Protein 1PUO (pdb70)

Foldseek 3Di:
DALVLVVQCLVCLLVLPLVSNVVSLVLLPADPLLSVLSNQLSVLNVVVDDVLSVLVVVLLVQQCPDPQHLGRPLNVVLVCCLLPNDLCVNLVSSCVRPVDPVSSVSSSSSSVSSVVRDDPSSSVSPVVSVVSSSPRVSRVD/DALVLVVQCLCCLLVLPLVSNVVSLVLLVADPLLSVLSNLLSVLNVVVDDVLSVLVVVLLVQQCPDPQNCLGRVLNVVLVCCLLPNDLCVNLVSSCVRPVDPVSSVSSSSSSVSSVVRADPSSSVSPVVSVVSSSPRVSRVD

B-factor: mean 19.39, std 8.18, range [8.17, 48.35]

Nearest PDB structures (foldseek):
  1puo-assembly1_A  TM=1.007E+00  e=5.235E-20  Felis catus
  1puo-assembly2_B  TM=1.007E+00  e=1.122E-19  Felis catus
  5vyf-assembly2_C  TM=9.814E-01  e=2.535E-16  Felis catus
  7vg7-assembly1_B  TM=8.562E-01  e=5.530E-04  Homo sapiens
  1puo-assembly2_B  TM=1.007E+00  e=9.068E-20  Felis catus

Organism: Felis catus (NCBI:txid9685)

CATH classification: 1.20.920.50

Sequence (283 aa):
ETCPIFYDVFFAVANGNELLLDLSLTKVNATEPERTAMKKIQDCYVENGLISRVLDGLVMTTISSSKDCEICPAVKRDVDLFLTGTPDEYVEQVAQYKALPVVLENARILKNCVDAKMTEEDKENALSLLDKIYTSPLCLEETCPIFYD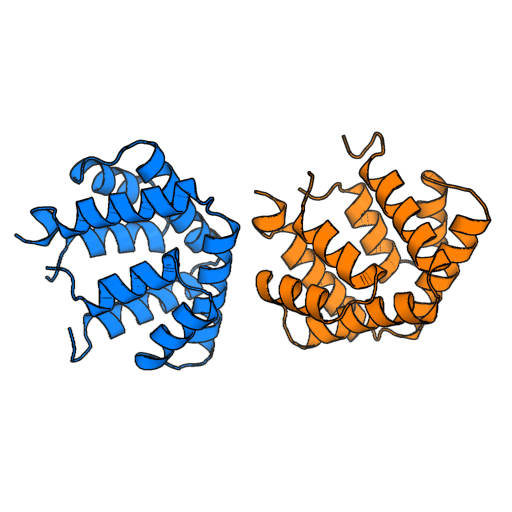VFFAVANGNELLLDLSLTKVNATEPERTAMKKIQDCYVENGLISRVLDGLVMTTISSSKDCMEICPAVKRDVDLFLTGTPDEYVEQVAQYKALPVVLENARILKNCVDAKMTEEDKENALSLLDKIYTSPLCLE

Solvent-accessible surface area: 14040 Å² total; per-residue (Å²): 198,46,1,59,2,8,52,75,5,34,114,0,7,6,71,22,63,98,120,76,0,36,90,12,0,86,132,4,117,18,61,132,53,5,42,65,0,6,60,46,10,7,62,0,8,83,102,47,31,122,129,5,48,83,31,11,20,65,5,14,88,29,0,26,90,27,216,102,62,138,15,11,92,14,0,78,111,8,17,36,33,15,2,85,11,72,25,92,92,4,12,123,3,0,34,123,55,56,60,99,94,90,3,38,111,13,3,72,56,0,0,4,10,0,43,17,12,12,73,157,102,8,35,117,25,0,53,47,0,10,80,61,0,22,96,10,94,82,5,98,183,201,42,1,62,5,8,58,76,5,34,114,0,7,6,71,22,64,98,117,74,0,36,98,16,0,47,58,3,57,17,62,122,57,5,37,65,0,7,59,54,9,7,58,0,9,84,112,45,31,121,127,4,48,84,28,11,19,68,6,13,89,34,0,34,79,18,195,99,28,198,140,9,10,97,14,0,78,109,7,16,35,36,15,2,83,10,74,40,90,89,4,15,122,3,0,35,122,43,56,62,98,93,81,2,34,114,14,3,86,92,0,0,72,22,0,47,90,64,11,72,158,105,8,39,118,26,0,52,45,0,9,78,60,0,19,90,9,15,54,5,95,130

Radius of gyration: 22.72 Å; Cα contacts (8 Å, |Δi|>4): 346; chains: 2; bounding box: 54×30×67 Å

Structure (mmCIF, N/CA/C/O backbone):
data_1PUO
#
_entry.id   1PUO
#
_cell.length_a   43.290
_cell.length_b   51.539
_cell.length_c   67.725
_cell.angle_alpha   90.00
_cell.angle_beta   95.27
_cell.angle_gamma   90.00
#
_symmetry.space_group_name_H-M   'P 1 21 1'
#
loop_
_entity.id
_entity.type
_entity.pdbx_description
1 polymer 'Major allergen I polypeptide, fused chain 2, chain 1'
2 non-polymer (4S)-2-METHYL-2,4-PENTANEDIOL
3 water water
#
loop_
_atom_site.group_PDB
_atom_site.id
_atom_site.type_symbol
_atom_site.label_atom_id
_atom_site.label_alt_id
_atom_site.label_comp_id
_atom_site.label_asym_id
_atom_site.label_entity_id
_atom_site.label_seq_id
_atom_site.pdbx_PDB_ins_code
_atom_site.Cartn_x
_atom_site.Cartn_y
_atom_site.Cartn_z
_atom_site.occupancy
_atom_site.B_iso_or_equiv
_atom_site.auth_seq_id
_atom_site.auth_comp_id
_atom_site.auth_asym_id
_atom_site.auth_atom_id
_atom_site.pdbx_PDB_model_num
ATOM 1 N N . GLU A 1 5 ? -17.546 7.036 41.005 1.00 33.89 5 GLU A N 1
ATOM 2 C CA . GLU A 1 5 ? -17.992 6.388 42.279 1.00 33.60 5 GLU A CA 1
ATOM 3 C C . GLU A 1 5 ? -17.808 4.868 42.250 1.00 32.28 5 GLU A C 1
ATOM 4 O O . GLU A 1 5 ? -17.387 4.270 43.251 1.00 32.19 5 GLU A O 1
ATOM 10 N N . THR A 1 6 ? -18.119 4.245 41.112 1.00 30.55 6 THR A N 1
ATOM 11 C CA . THR A 1 6 ? -17.808 2.839 40.908 1.00 29.26 6 THR A CA 1
ATOM 12 C C . THR A 1 6 ? -16.289 2.682 40.742 1.00 27.06 6 THR A C 1
ATOM 13 O O . THR A 1 6 ? -15.650 3.502 40.072 1.00 27.23 6 THR A O 1
ATOM 17 N N . CYS A 1 7 ? -15.719 1.666 41.396 1.00 24.12 7 CYS A N 1
ATOM 18 C CA . CYS A 1 7 ? -14.314 1.277 41.219 1.00 21.29 7 CYS A CA 1
ATOM 19 C C . CYS A 1 7 ? -13.368 2.425 40.799 1.00 19.65 7 CYS A C 1
ATOM 20 O O . CYS A 1 7 ? -12.828 2.417 39.698 1.00 18.52 7 CYS A O 1
ATOM 23 N N . PRO A 1 8 ? -13.176 3.410 41.673 1.00 18.03 8 PRO A N 1
ATOM 24 C CA . PRO A 1 8 ? -12.417 4.623 41.317 1.00 17.40 8 PRO A CA 1
ATOM 25 C C . PRO A 1 8 ? -11.021 4.371 40.732 1.00 15.91 8 PRO A C 1
ATOM 26 O O . PRO A 1 8 ? -10.627 5.039 39.770 1.00 14.90 8 PRO A O 1
ATOM 30 N N . ILE A 1 9 ? -10.300 3.405 41.283 1.00 14.95 9 ILE A N 1
ATOM 31 C CA . ILE A 1 9 ? -8.910 3.162 40.848 1.00 14.18 9 ILE A CA 1
ATOM 32 C C . ILE A 1 9 ? -8.860 2.707 39.395 1.00 13.35 9 ILE A C 1
ATOM 33 O O . ILE A 1 9 ? -7.919 3.047 38.685 1.00 13.54 9 ILE A O 1
ATOM 38 N N . PHE A 1 10 ? -9.859 1.944 38.945 1.00 12.57 10 PHE A N 1
ATOM 39 C CA . PHE A 1 10 ? -9.944 1.588 37.527 1.00 12.22 10 PHE A CA 1
ATOM 40 C C . PHE A 1 10 ? -10.021 2.830 36.641 1.00 12.13 10 PHE A C 1
ATOM 41 O O . PHE A 1 10 ? -9.300 2.920 35.651 1.00 11.21 10 PHE A O 1
ATOM 49 N N . TYR A 1 11 ? -10.876 3.781 37.013 1.00 11.84 11 TYR A N 1
ATOM 50 C CA . TYR A 1 11 ? -11.049 5.021 36.239 1.00 12.54 11 TYR A CA 1
ATOM 51 C C . TYR A 1 11 ? -9.839 5.963 36.346 1.00 12.59 11 TYR A C 1
ATOM 52 O O . TYR A 1 11 ? -9.489 6.659 35.384 1.00 12.56 11 TYR A O 1
ATOM 61 N N . ASP A 1 12 ? -9.158 5.929 37.484 1.00 12.34 12 ASP A N 1
ATOM 62 C CA . ASP A 1 12 ? -7.878 6.625 37.649 1.00 12.63 12 ASP A CA 1
ATOM 63 C C . ASP A 1 12 ? -6.845 6.073 36.657 1.00 11.69 12 ASP A C 1
ATOM 64 O O . ASP A 1 12 ? -6.146 6.818 36.000 1.00 11.24 12 ASP A O 1
ATOM 69 N N . VAL A 1 13 ? -6.767 4.755 36.529 1.00 10.92 13 VAL A N 1
ATOM 70 C CA . VAL A 1 13 ? -5.796 4.148 35.624 1.00 10.52 13 VAL A CA 1
ATOM 71 C C . VAL A 1 13 ? -6.218 4.403 34.168 1.00 10.37 13 VAL A C 1
ATOM 72 O O . VAL A 1 13 ? -5.391 4.685 33.323 1.00 9.77 13 VAL A O 1
ATOM 76 N N . PHE A 1 14 ? -7.511 4.285 33.881 1.00 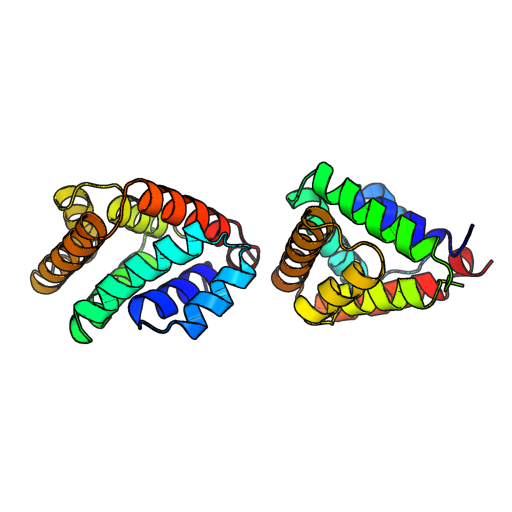9.70 14 PHE A N 1
ATOM 77 C CA . PHE A 1 14 ? -8.021 4.525 32.545 1.00 9.53 14 PHE A CA 1
ATOM 78 C C . PHE A 1 14 ? -7.673 5.958 32.142 1.00 9.25 14 PHE A C 1
ATOM 79 O O . PHE A 1 14 ? -7.221 6.212 31.027 1.00 8.44 14 PHE A O 1
ATOM 87 N N . PHE A 1 15 ? -7.847 6.883 33.077 1.00 9.50 15 PHE A N 1
ATOM 88 C CA . PHE A 1 15 ? -7.641 8.289 32.782 1.00 9.99 15 PHE A CA 1
ATOM 89 C C . PHE A 1 15 ? -6.176 8.491 32.420 1.00 9.79 15 PHE A C 1
ATOM 90 O O . PHE A 1 15 ? -5.874 9.185 31.442 1.00 10.17 15 PHE A O 1
ATOM 98 N N . ALA A 1 16 ? -5.294 7.889 33.215 1.00 9.61 16 ALA A N 1
ATOM 99 C CA . ALA A 1 16 ? -3.851 7.919 32.981 1.00 10.26 16 ALA A CA 1
ATOM 100 C C . ALA A 1 16 ? -3.434 7.314 31.635 1.00 10.72 16 ALA A C 1
ATOM 101 O O . ALA A 1 16 ? -2.653 7.903 30.877 1.00 11.09 16 ALA A O 1
ATOM 103 N N . VAL A 1 17 ? -3.934 6.116 31.356 1.00 11.15 17 VAL A N 1
ATOM 104 C CA . VAL A 1 17 ? -3.674 5.428 30.089 1.00 11.30 17 VAL A CA 1
ATOM 105 C C . VAL A 1 17 ? -4.146 6.269 28.890 1.00 11.66 17 VAL A C 1
ATOM 106 O O . VAL A 1 17 ? -3.353 6.607 28.001 1.00 11.92 17 VAL A O 1
ATOM 110 N N . ALA A 1 18 ? -5.427 6.633 28.894 1.00 11.41 18 ALA A N 1
ATOM 111 C CA . ALA A 1 18 ? -6.062 7.318 27.791 1.00 11.83 18 ALA A CA 1
ATOM 112 C C . ALA A 1 18 ? -5.559 8.735 27.557 1.00 12.62 18 ALA A C 1
ATOM 113 O O . ALA A 1 18 ? -5.631 9.217 26.427 1.00 13.13 18 ALA A O 1
ATOM 115 N N . ASN A 1 19 ? -5.042 9.400 28.593 1.00 12.67 19 ASN A N 1
ATOM 116 C CA . ASN A 1 19 ? -4.477 10.751 28.429 1.00 13.13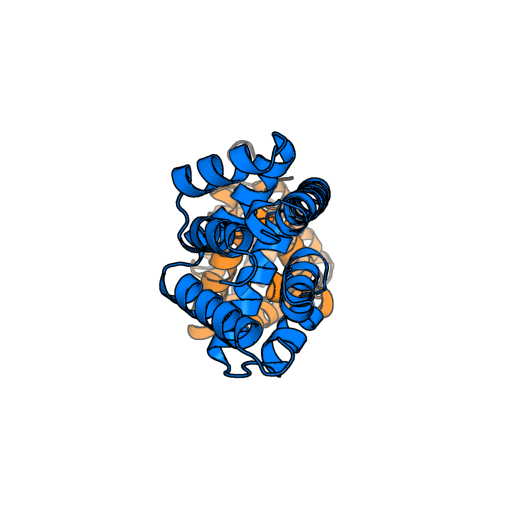 19 ASN A CA 1
ATOM 117 C C . ASN A 1 19 ? -2.979 10.757 28.220 1.00 13.06 19 ASN A C 1
ATOM 118 O O . ASN A 1 19 ? -2.394 11.804 27.956 1.00 13.05 19 ASN A O 1
ATOM 123 N N . GLY A 1 20 ? -2.369 9.592 28.363 1.00 13.14 20 GLY A N 1
ATOM 124 C CA . GLY A 1 20 ? -0.973 9.395 28.055 1.00 13.79 20 GLY A CA 1
ATOM 125 C C . GLY A 1 20 ? -0.010 9.925 29.087 1.00 14.35 20 GLY A C 1
ATOM 126 O O . GLY A 1 20 ? 1.154 10.172 28.768 1.00 15.06 20 GLY A O 1
ATOM 127 N N . ASN A 1 21 ? -0.467 10.104 30.320 1.00 15.02 21 ASN A N 1
ATOM 128 C CA . ASN A 1 21 ? 0.383 10.669 31.360 1.00 15.74 21 ASN A CA 1
ATOM 129 C C . ASN A 1 21 ? 1.113 9.574 32.109 1.00 15.83 21 ASN A C 1
ATOM 130 O O . ASN A 1 21 ? 0.489 8.745 32.775 1.00 15.03 21 ASN A O 1
ATOM 135 N N . GLU A 1 22 ? 2.437 9.576 31.980 1.00 16.10 22 GLU A N 1
ATOM 136 C CA . GLU A 1 22 ? 3.291 8.531 32.521 1.00 16.98 22 GLU A CA 1
ATOM 137 C C . GLU A 1 22 ? 3.339 8.578 34.043 1.00 15.79 22 GLU A C 1
ATOM 138 O O . GLU A 1 22 ? 3.329 7.549 34.698 1.00 14.97 22 GLU A O 1
ATOM 144 N N . LEU A 1 23 ? 3.376 9.778 34.601 1.00 15.33 23 LEU A N 1
ATOM 145 C CA . LEU A 1 23 ? 3.422 9.934 36.048 1.00 14.94 23 LEU A CA 1
ATOM 146 C C . LEU A 1 23 ? 2.183 9.383 36.726 1.00 13.71 23 LEU A C 1
ATOM 147 O O . LEU A 1 23 ? 2.296 8.578 37.641 1.00 13.54 23 LEU A O 1
ATOM 152 N N . LEU A 1 24 ? 1.010 9.802 36.266 1.00 12.73 24 LEU A N 1
ATOM 153 C CA . LEU A 1 24 ? -0.261 9.349 36.819 1.00 12.49 24 LEU A CA 1
ATOM 154 C C . LEU A 1 24 ? -0.404 7.827 36.718 1.00 12.00 24 LEU A C 1
ATOM 155 O O . LEU A 1 24 ? -0.915 7.175 37.642 1.00 11.11 24 LEU A O 1
ATOM 160 N N . LEU A 1 25 ? 0.054 7.259 35.596 1.00 11.47 25 LEU A N 1
ATOM 161 C CA . LEU A 1 25 ? 0.012 5.811 35.435 1.00 11.12 25 LEU A CA 1
ATOM 162 C C . LEU A 1 25 ? 0.892 5.142 36.466 1.00 11.99 25 LEU A C 1
ATOM 163 O O . LEU A 1 25 ? 0.477 4.183 37.106 1.00 10.70 25 LEU A O 1
ATOM 168 N N . ASP A 1 26 ? 2.114 5.650 36.632 1.00 13.00 26 ASP A N 1
ATOM 169 C CA . ASP A 1 26 ? 3.050 5.034 37.559 1.00 14.55 26 ASP A CA 1
ATOM 170 C C . ASP A 1 26 ? 2.570 5.185 39.016 1.00 14.24 26 ASP A C 1
ATOM 171 O O . ASP A 1 26 ? 2.659 4.237 39.787 1.00 14.35 26 ASP A O 1
ATOM 176 N N . LEU A 1 27 ? 2.018 6.344 39.377 1.00 14.30 27 LEU A N 1
ATOM 177 C CA . LEU A 1 27 ? 1.471 6.554 40.723 1.00 14.92 27 LEU A CA 1
ATOM 178 C C . LEU A 1 27 ? 0.333 5.592 41.088 1.00 14.63 27 LEU A C 1
ATOM 179 O O . LEU A 1 27 ? 0.264 5.106 42.216 1.00 14.68 27 LEU A O 1
ATOM 184 N N . SER A 1 28 ? -0.544 5.313 40.135 1.00 14.57 28 SER A N 1
ATOM 185 C CA . SER A 1 28 ? -1.678 4.428 40.378 1.00 14.54 28 SER A CA 1
ATOM 186 C C . SER A 1 28 ? -1.195 2.974 40.409 1.00 13.95 28 SER A C 1
ATOM 187 O O . SER A 1 28 ? -1.656 2.194 41.237 1.00 13.94 28 SER A O 1
ATOM 190 N N . LEU A 1 29 ? -0.274 2.608 39.520 1.00 13.11 29 LEU A N 1
ATOM 191 C CA . LEU A 1 29 ? 0.221 1.211 39.462 1.00 12.62 29 LEU A CA 1
ATOM 192 C C . LEU A 1 29 ? 0.960 0.798 40.737 1.00 12.26 29 LEU A C 1
ATOM 193 O O . LEU A 1 29 ? 0.859 -0.345 41.193 1.00 9.84 29 LEU A O 1
ATOM 198 N N . THR A 1 30 ? 1.673 1.754 41.319 1.00 12.25 30 THR A N 1
ATOM 199 C CA . THR A 1 30 ? 2.348 1.546 42.593 1.00 12.91 30 THR A CA 1
ATOM 200 C C . THR A 1 30 ? 1.320 1.140 43.665 1.00 13.00 30 THR A C 1
ATOM 201 O O . THR A 1 30 ? 1.556 0.207 44.425 1.00 13.90 30 THR A O 1
ATOM 205 N N . LYS A 1 31 ? 0.167 1.805 43.688 1.00 12.99 31 LYS A N 1
ATOM 206 C CA . LYS A 1 31 ? -0.864 1.544 44.687 1.00 13.14 31 LYS A CA 1
ATOM 207 C C . LYS A 1 31 ? -1.466 0.154 44.585 1.00 13.13 31 LYS A C 1
ATOM 208 O O . LYS A 1 31 ? -1.857 -0.405 45.598 1.00 14.21 31 LYS A O 1
ATOM 214 N N . VAL A 1 32 ? -1.506 -0.427 43.388 1.00 12.55 32 VAL A N 1
ATOM 215 C CA . VAL A 1 32 ? -1.980 -1.816 43.264 1.00 12.43 32 VAL A CA 1
ATOM 216 C C . VAL A 1 32 ? -0.864 -2.885 43.121 1.00 11.43 32 VAL A C 1
ATOM 217 O O . VAL A 1 32 ? -1.096 -3.956 42.583 1.00 12.01 32 VAL A O 1
ATOM 221 N N . ASN A 1 33 ? 0.335 -2.611 43.618 1.00 11.70 33 ASN A N 1
ATOM 222 C CA . ASN A 1 33 ? 1.439 -3.602 43.620 1.00 11.31 33 ASN A CA 1
ATOM 223 C C . ASN A 1 33 ? 1.865 -4.169 42.271 1.00 11.49 33 ASN A C 1
ATOM 224 O O . ASN A 1 33 ? 2.224 -5.364 42.157 1.00 10.42 33 ASN A O 1
ATOM 229 N N . ALA A 1 34 ? 1.889 -3.297 41.271 1.00 11.15 34 ALA A N 1
ATOM 230 C CA . ALA A 1 34 ? 2.267 -3.708 39.929 1.00 11.73 34 ALA A CA 1
ATOM 231 C C . ALA A 1 34 ? 3.699 -4.226 39.891 1.00 12.37 34 ALA A C 1
ATOM 232 O O . ALA A 1 34 ? 4.569 -3.687 40.562 1.00 11.81 34 ALA A O 1
ATOM 234 N N . THR A 1 35 ? 3.916 -5.262 39.097 1.00 13.30 35 THR A N 1
ATOM 235 C CA . THR A 1 35 ? 5.247 -5.780 38.809 1.00 13.99 35 THR A CA 1
ATOM 236 C C . THR A 1 35 ? 5.817 -4.970 37.652 1.00 14.71 35 THR A C 1
ATOM 237 O O . THR A 1 35 ? 5.094 -4.220 37.014 1.00 14.06 35 THR A O 1
ATOM 241 N N . GLU A 1 36 ? 7.102 -5.137 37.350 1.00 15.09 36 GLU A N 1
ATOM 242 C CA . GLU A 1 36 ? 7.705 -4.410 36.237 1.00 15.74 36 GLU A CA 1
ATOM 243 C C . GLU A 1 36 ? 7.087 -4.796 34.883 1.00 15.06 36 GLU A C 1
ATOM 244 O O . GLU A 1 36 ? 6.813 -3.918 34.062 1.00 13.80 36 GLU A O 1
ATOM 250 N N . PRO A 1 37 ? 6.863 -6.080 34.627 1.00 14.41 37 PRO A N 1
ATOM 251 C CA . PRO A 1 37 ? 6.190 -6.474 33.384 1.00 14.29 37 PRO A CA 1
ATOM 252 C C . PRO A 1 37 ? 4.738 -5.954 33.271 1.00 13.46 37 PRO A C 1
ATOM 253 O O . PRO A 1 37 ? 4.285 -5.670 32.162 1.00 12.84 37 PRO A O 1
ATOM 257 N N . GLU A 1 38 ? 4.035 -5.834 34.394 1.00 12.45 38 GLU A N 1
ATOM 258 C CA . GLU A 1 38 ? 2.722 -5.207 34.409 1.00 11.44 38 GLU A CA 1
ATOM 259 C C . GLU A 1 38 ? 2.823 -3.732 34.036 1.00 11.14 38 GLU A C 1
ATOM 260 O O . GLU A 1 38 ? 2.023 -3.245 33.257 1.00 9.71 38 GLU A O 1
ATOM 266 N N . ARG A 1 39 ? 3.840 -3.033 34.537 1.00 11.40 39 ARG A N 1
ATOM 267 C CA . ARG A 1 39 ? 4.029 -1.626 34.202 1.00 11.69 39 ARG A CA 1
ATOM 268 C C . ARG A 1 39 ? 4.319 -1.484 32.720 1.00 11.92 39 ARG A C 1
ATOM 269 O O . ARG A 1 39 ? 3.753 -0.634 32.049 1.00 11.28 39 ARG A O 1
ATOM 277 N N . THR A 1 40 ? 5.241 -2.315 32.240 1.00 12.98 40 THR A N 1
ATOM 278 C CA . THR A 1 40 ? 5.571 -2.411 30.828 1.00 13.07 40 THR A CA 1
ATOM 279 C C . THR A 1 40 ? 4.335 -2.610 29.954 1.00 12.63 40 THR A C 1
ATOM 280 O O . THR A 1 40 ? 4.156 -1.877 28.969 1.00 12.63 40 THR A O 1
ATOM 284 N N . ALA A 1 41 ? 3.472 -3.559 30.329 1.00 11.90 41 ALA A N 1
ATOM 285 C CA . ALA A 1 41 ? 2.280 -3.873 29.539 1.00 11.02 41 ALA A CA 1
ATOM 286 C C . ALA A 1 41 ? 1.368 -2.644 29.460 1.00 11.07 41 ALA A C 1
ATOM 287 O O . ALA A 1 41 ? 0.914 -2.278 28.387 1.00 10.37 41 ALA A O 1
ATOM 289 N N . MET A 1 42 ? 1.118 -2.003 30.596 1.00 11.00 42 MET A N 1
ATOM 290 C CA . MET A 1 42 ? 0.173 -0.886 30.650 1.00 10.86 42 MET A CA 1
ATOM 291 C C . MET A 1 42 ? 0.696 0.335 29.894 1.00 10.55 42 MET A C 1
ATOM 292 O O . MET A 1 42 ? -0.072 1.079 29.307 1.00 10.11 42 MET A O 1
ATOM 297 N N . LYS A 1 43 ? 2.007 0.493 29.870 1.00 10.38 43 LYS A N 1
ATOM 298 C CA . LYS A 1 43 ? 2.624 1.603 29.171 1.00 11.61 43 LYS A CA 1
ATOM 299 C C . LYS A 1 43 ? 2.493 1.391 27.671 1.00 10.81 43 LYS A C 1
ATOM 300 O O . LYS A 1 43 ? 2.391 2.348 26.951 1.00 10.49 43 LYS A O 1
ATOM 306 N N . LYS A 1 44 ? 2.475 0.142 27.209 1.00 11.06 44 LYS A N 1
ATOM 307 C CA . LYS A 1 44 ? 2.264 -0.142 25.791 1.00 11.34 44 LYS A CA 1
ATOM 308 C C . LYS A 1 44 ? 0.847 0.236 25.404 1.00 10.90 44 LYS A C 1
ATOM 309 O O . LYS A 1 44 ? 0.640 0.824 24.340 1.00 11.47 44 LYS A O 1
ATOM 315 N N . ILE A 1 45 ? -0.121 -0.059 26.271 1.00 10.58 45 ILE A N 1
ATOM 316 C CA . ILE A 1 45 ? -1.507 0.344 25.994 1.00 10.51 45 ILE A CA 1
ATOM 317 C C . ILE A 1 45 ? -1.556 1.870 25.918 1.00 11.02 45 ILE A C 1
ATOM 318 O O . ILE A 1 45 ? -2.104 2.457 24.975 1.00 11.66 45 ILE A O 1
ATOM 323 N N . GLN A 1 46 ? -0.976 2.513 26.915 1.00 11.74 46 GLN A N 1
ATOM 324 C CA . GLN A 1 46 ? -0.846 3.964 26.921 1.00 12.25 46 GLN A CA 1
ATOM 325 C C . GLN A 1 46 ? -0.214 4.533 25.645 1.00 13.01 46 GLN A C 1
ATOM 326 O O . GLN A 1 46 ? -0.688 5.546 25.107 1.00 13.00 46 GLN A O 1
ATOM 332 N N . ASP A 1 47 ? 0.855 3.907 25.167 1.00 13.73 47 ASP A N 1
ATOM 333 C CA . ASP A 1 47 ? 1.510 4.341 23.920 1.00 14.67 47 ASP A CA 1
ATOM 334 C C . ASP A 1 47 ? 0.573 4.367 22.719 1.00 15.08 47 ASP A C 1
ATOM 335 O O . ASP A 1 47 ? 0.660 5.270 21.887 1.00 15.26 47 ASP A O 1
ATOM 340 N N . CYS A 1 48 ? -0.312 3.378 22.629 1.00 15.26 48 CYS A N 1
ATOM 341 C CA . CYS A 1 48 ? -1.342 3.338 21.596 1.00 15.68 48 CYS A CA 1
ATOM 342 C C . CYS A 1 48 ? -2.291 4.549 21.621 1.00 15.70 48 CYS A C 1
ATOM 343 O O . CYS A 1 48 ? -2.620 5.108 20.571 1.00 15.55 48 CYS A O 1
ATOM 346 N N . TYR A 1 49 ? -2.723 4.952 22.811 1.00 15.08 49 TYR A N 1
ATOM 347 C CA . TYR A 1 49 ? -3.495 6.178 22.965 1.00 15.43 49 TYR A CA 1
ATOM 348 C C . TYR A 1 49 ? -2.730 7.437 22.566 1.00 15.78 49 TYR A C 1
ATOM 349 O O . TYR A 1 49 ? -3.262 8.279 21.847 1.00 16.98 49 TYR A O 1
ATOM 358 N N . VAL A 1 50 ? -1.492 7.564 23.023 1.00 15.41 50 VAL A N 1
ATOM 359 C CA . VAL A 1 50 ? -0.650 8.693 22.634 1.00 16.08 50 VAL A CA 1
ATOM 360 C C . VAL A 1 50 ? -0.509 8.772 21.095 1.00 16.71 50 VAL A C 1
ATOM 361 O O . VAL A 1 50 ? -0.709 9.825 20.497 1.00 16.49 50 VAL A O 1
ATOM 365 N N . GLU A 1 51 ? -0.208 7.645 20.463 1.00 17.58 51 GLU A N 1
ATOM 366 C CA . GLU A 1 51 ? 0.052 7.610 19.016 1.00 18.61 51 GLU A CA 1
ATOM 367 C C . GLU A 1 51 ? -1.155 7.936 18.140 1.00 18.92 51 GLU A C 1
ATOM 368 O O . GLU A 1 51 ? -0.992 8.318 16.983 1.00 20.01 51 GLU A O 1
ATOM 374 N N . ASN A 1 52 ? -2.356 7.762 18.664 1.00 18.65 52 ASN A N 1
ATOM 375 C CA . ASN A 1 52 ? -3.560 7.935 17.862 1.00 19.10 52 ASN A CA 1
ATOM 376 C C . ASN A 1 52 ? -4.275 9.267 18.060 1.00 19.18 52 ASN A C 1
ATOM 377 O O . ASN A 1 52 ? -5.301 9.517 17.432 1.00 19.70 52 ASN A O 1
ATOM 382 N N . GLY A 1 53 ? -3.731 10.118 18.921 1.00 19.17 53 GLY A N 1
ATOM 383 C CA . GLY A 1 53 ? -4.129 11.509 18.986 1.00 19.19 53 GLY A CA 1
ATOM 384 C C . GLY A 1 53 ? -5.289 11.808 19.905 1.00 18.82 53 GLY A C 1
ATOM 385 O O . GLY A 1 53 ? -5.961 10.930 20.433 1.00 18.85 53 GLY A O 1
ATOM 386 N N . LEU A 1 54 ? -5.548 13.094 20.049 1.00 18.55 54 LEU A N 1
ATOM 387 C CA . LEU A 1 54 ? -6.481 13.605 21.022 1.00 18.06 54 LEU A CA 1
ATOM 388 C C . LEU A 1 54 ? -7.946 13.229 20.776 1.00 18.21 54 LEU A C 1
ATOM 389 O O . LEU A 1 54 ? -8.687 12.911 21.707 1.00 18.04 54 LEU A O 1
ATOM 394 N N . ILE A 1 55 ? -8.394 13.290 19.530 1.00 17.68 55 ILE A N 1
ATOM 395 C CA . ILE A 1 55 ? -9.794 12.987 19.280 1.00 17.66 55 ILE A CA 1
ATOM 396 C C . ILE A 1 55 ? -10.067 11.481 19.495 1.00 17.27 55 ILE A C 1
ATOM 397 O O . ILE A 1 55 ? -11.112 11.116 19.986 1.00 16.68 55 ILE A O 1
ATOM 402 N N . SER A 1 56 ? -9.111 10.635 19.127 1.00 17.38 56 SER A N 1
ATOM 403 C CA . SER A 1 56 ? -9.197 9.194 19.344 1.00 17.35 56 SER A CA 1
ATOM 404 C C . SER A 1 56 ? -9.358 8.909 20.831 1.00 17.81 56 SER A C 1
ATOM 405 O O . SER A 1 56 ? -10.143 8.064 21.233 1.00 17.36 56 SER A O 1
ATOM 408 N N . ARG A 1 57 ? -8.620 9.635 21.652 1.00 18.51 57 ARG A N 1
ATOM 409 C CA . ARG A 1 57 ? -8.671 9.423 23.088 1.00 19.52 57 ARG A CA 1
ATOM 410 C C . ARG A 1 57 ? -10.011 9.909 23.658 1.00 19.46 57 ARG A C 1
ATOM 411 O O . ARG A 1 57 ? -10.567 9.277 24.540 1.00 19.85 57 ARG A O 1
ATOM 419 N N . VAL A 1 58 ? -10.560 10.981 23.095 1.00 19.44 58 VAL A N 1
ATOM 420 C CA . VAL A 1 58 ? -11.895 11.468 23.441 1.00 19.35 58 VAL A CA 1
ATOM 421 C C . VAL A 1 58 ? -12.987 10.440 23.119 1.00 18.72 58 VAL A C 1
ATOM 422 O O . VAL A 1 58 ? -13.889 10.208 23.934 1.00 19.54 58 VAL A O 1
ATOM 426 N N . LEU A 1 59 ? -12.909 9.839 21.934 1.00 18.16 59 LEU A N 1
ATOM 427 C CA . LEU A 1 59 ? -13.926 8.892 21.471 1.00 17.45 59 LEU A CA 1
ATOM 428 C C . LEU A 1 59 ? -13.899 7.621 22.320 1.00 17.40 59 LEU A C 1
ATOM 429 O O . LEU A 1 59 ? -14.944 7.079 22.674 1.00 16.65 59 LEU A O 1
ATOM 434 N N . ASP A 1 60 ? -12.698 7.168 22.670 1.00 16.98 60 ASP A N 1
ATOM 435 C CA . ASP A 1 60 ? -12.578 6.015 23.550 1.00 17.51 60 ASP A CA 1
ATOM 436 C C . ASP A 1 60 ? -13.096 6.330 24.943 1.00 16.93 60 ASP A C 1
ATOM 437 O O . ASP A 1 60 ? -13.637 5.463 25.599 1.00 16.90 60 ASP A O 1
ATOM 442 N N . GLY A 1 61 ? -12.961 7.580 25.381 1.00 17.17 61 GLY A N 1
ATOM 443 C CA . GLY A 1 61 ? -13.521 8.010 26.651 1.00 17.22 61 GLY A CA 1
ATOM 444 C C . GLY A 1 61 ? -15.039 7.976 26.622 1.00 17.91 61 GLY A C 1
ATOM 445 O O . GLY A 1 61 ? -15.683 7.622 27.604 1.00 17.00 61 GLY A O 1
ATOM 446 N N . LEU A 1 62 ? -15.594 8.325 25.466 1.00 18.16 62 LEU A N 1
ATOM 447 C CA . LEU A 1 62 ? -17.031 8.293 25.237 1.00 18.41 62 LEU A CA 1
ATOM 448 C C . LEU A 1 62 ? -17.547 6.877 25.386 1.00 18.19 62 LEU A C 1
ATOM 449 O O . LEU A 1 62 ? -18.546 6.653 26.050 1.00 18.18 62 LEU A O 1
ATOM 454 N N . VAL A 1 63 ? -16.845 5.914 24.797 1.00 17.46 63 VAL A N 1
ATOM 455 C CA . VAL A 1 63 ? -17.244 4.522 24.903 1.00 17.15 63 VAL A CA 1
ATOM 456 C C . VAL A 1 63 ? -17.225 4.091 26.355 1.00 17.40 63 VAL A C 1
ATOM 457 O O . VAL A 1 63 ? -18.177 3.485 26.829 1.00 16.77 63 VAL A O 1
ATOM 461 N N . MET A 1 64 ? -16.151 4.415 27.068 1.00 17.18 64 MET A N 1
ATOM 462 C CA . MET A 1 64 ? -16.041 4.014 28.475 1.00 17.96 64 MET A CA 1
ATOM 463 C C . MET A 1 64 ? -17.174 4.612 29.324 1.00 19.00 64 MET A C 1
ATOM 464 O O . MET A 1 64 ? -17.744 3.930 30.166 1.00 18.30 64 MET A O 1
ATOM 469 N N . THR A 1 65 ? -17.494 5.879 29.074 1.00 20.15 65 THR A N 1
ATOM 470 C CA . THR A 1 65 ? -18.555 6.575 29.793 1.00 21.13 65 THR A CA 1
ATOM 471 C C . THR A 1 65 ? -19.937 5.980 29.451 1.00 21.55 65 THR A C 1
ATOM 472 O O . THR A 1 65 ? -20.760 5.836 30.390 1.00 22.17 65 THR A O 1
ATOM 476 N N . THR A 1 66 ? -20.227 5.588 28.207 1.00 22.31 66 THR A N 1
ATOM 477 C CA . THR A 1 66 ? -21.594 5.050 27.916 1.00 23.00 66 THR A CA 1
ATOM 478 C C . THR A 1 66 ? -21.709 3.599 28.412 1.00 23.48 66 THR A C 1
ATOM 479 O O . THR A 1 66 ? -22.779 3.226 28.889 1.00 23.18 66 THR A O 1
ATOM 483 N N . ILE A 1 67 ? -20.661 2.770 28.337 1.00 24.09 67 ILE A N 1
ATOM 484 C CA . ILE A 1 67 ? -20.712 1.416 28.905 1.00 24.89 67 ILE A CA 1
ATOM 485 C C . ILE A 1 67 ? -20.860 1.491 30.426 1.00 25.61 67 ILE A C 1
ATOM 486 O O . ILE A 1 67 ? -21.662 0.775 31.007 1.00 25.73 67 ILE A O 1
ATOM 491 N N . SER A 1 68 ? -20.089 2.375 31.053 1.00 26.58 68 SER A N 1
ATOM 492 C CA . SER A 1 68 ? -20.076 2.540 32.508 1.00 27.40 68 SER A CA 1
ATOM 493 C C . SER A 1 68 ? -21.405 3.037 33.081 1.00 28.34 68 SER A C 1
ATOM 494 O O . SER A 1 68 ? -21.783 2.664 34.192 1.00 28.32 68 SER A O 1
ATOM 497 N N . SER A 1 69 ? -22.100 3.878 32.318 1.00 29.38 69 SER A N 1
ATOM 498 C CA . SER A 1 69 ? -23.359 4.479 32.754 1.00 30.42 69 SER A CA 1
ATOM 499 C C . SER A 1 69 ? -24.562 3.810 32.078 1.00 31.23 69 SER A C 1
ATOM 500 O O . SER A 1 69 ? -25.693 4.321 32.156 1.00 31.32 69 SER A O 1
ATOM 503 N N . SER A 1 70 ? -24.329 2.662 31.441 1.00 32.07 70 SER A N 1
ATOM 504 C CA . SER A 1 70 ? -25.394 1.919 30.773 1.00 33.08 70 SER A CA 1
ATOM 505 C C . SER A 1 70 ? -26.348 1.319 31.792 1.00 34.02 70 SER A C 1
ATOM 506 O O . SER A 1 70 ? -26.089 1.352 32.998 1.00 33.96 70 SER A O 1
ATOM 509 N N . LYS A 1 71 ? -27.455 0.771 31.289 1.00 35.38 71 LYS A N 1
ATOM 510 C CA . LYS A 1 71 ? -28.496 0.204 32.140 1.00 36.23 71 LYS A CA 1
ATOM 511 C C . LYS A 1 71 ? -27.981 -1.041 32.861 1.00 36.58 71 LYS A C 1
ATOM 512 O O . LYS A 1 71 ? -28.218 -1.202 34.055 1.00 36.90 71 LYS A O 1
ATOM 518 N N . ASP A 1 72 ? -27.247 -1.902 32.153 1.00 37.16 72 ASP A N 1
ATOM 519 C CA . ASP A 1 72 ? -26.715 -3.122 32.776 1.00 37.54 72 ASP A CA 1
ATOM 520 C C . ASP A 1 72 ? -25.476 -2.882 33.663 1.00 37.07 72 ASP A C 1
ATOM 521 O O . ASP A 1 72 ? -24.873 -3.834 34.154 1.00 37.38 72 ASP A O 1
ATOM 526 N N . CYS A 1 73 ? -25.115 -1.613 33.862 1.00 36.47 73 CYS A N 1
ATOM 527 C CA . CYS A 1 73 ? -24.159 -1.212 34.889 1.00 35.77 73 CYS A CA 1
ATOM 528 C C . CYS A 1 73 ? -24.879 -0.560 36.066 1.00 36.07 73 CYS A C 1
ATOM 529 O O . CYS A 1 73 ? -24.255 -0.181 37.053 1.00 36.34 73 CYS A O 1
ATOM 532 N N . GLU A 1 93 ? -17.645 -2.546 43.130 1.00 27.16 93 GLU A N 1
ATOM 533 C CA . GLU A 1 93 ? -17.071 -3.492 42.173 1.00 27.45 93 GLU A CA 1
ATOM 534 C C . GLU A 1 93 ? -17.222 -3.004 40.740 1.00 26.51 93 GLU A C 1
ATOM 535 O O . GLU A 1 93 ? -18.219 -2.372 40.395 1.00 26.54 93 GLU A O 1
ATOM 541 N N . ILE A 1 94 ? -16.255 -3.343 39.896 1.00 25.65 94 ILE A N 1
ATOM 542 C CA . ILE A 1 94 ? -16.307 -2.965 38.490 1.00 25.02 94 ILE A CA 1
ATOM 543 C C . ILE A 1 94 ? -17.560 -3.568 37.854 1.00 24.74 94 ILE A C 1
ATOM 544 O O . ILE A 1 94 ? -17.917 -4.709 38.103 1.00 24.15 94 ILE A O 1
ATOM 549 N N . CYS A 1 95 ? -18.245 -2.778 37.048 1.00 24.51 95 CYS A N 1
ATOM 550 C CA . CYS A 1 95 ? -19.388 -3.282 36.322 1.00 24.57 95 CYS A CA 1
ATOM 551 C C . CYS A 1 95 ? -18.914 -4.404 35.397 1.00 23.32 95 CYS A C 1
ATOM 552 O O . CYS A 1 95 ? -17.910 -4.241 34.695 1.00 22.94 95 CYS A O 1
ATOM 555 N N . PRO A 1 96 ? -19.580 -5.558 35.441 1.00 22.10 96 PRO A N 1
ATOM 556 C CA . PRO A 1 96 ? -19.198 -6.695 34.596 1.00 21.36 96 PRO A CA 1
ATOM 557 C C . PRO A 1 96 ? -19.092 -6.342 33.112 1.00 20.38 96 PRO A C 1
ATOM 558 O O . PRO A 1 96 ? -18.239 -6.894 32.437 1.00 19.94 96 PRO A O 1
ATOM 562 N N . ALA A 1 97 ? -19.946 -5.454 32.624 1.00 19.65 97 ALA A N 1
ATOM 563 C CA . ALA A 1 97 ? -19.889 -5.022 31.222 1.00 19.50 97 ALA A CA 1
ATOM 564 C C . ALA A 1 97 ? -18.611 -4.254 30.914 1.00 19.12 97 ALA A C 1
ATOM 565 O O . ALA A 1 97 ? -18.098 -4.330 29.801 1.00 19.17 97 ALA A O 1
ATOM 567 N N . VAL A 1 98 ? -18.098 -3.514 31.890 1.00 18.99 98 VAL A N 1
ATOM 568 C CA . VAL A 1 98 ? -16.825 -2.813 31.710 1.00 18.67 98 VAL A CA 1
ATOM 569 C C . VAL A 1 98 ? -15.662 -3.800 31.634 1.00 18.20 98 VAL A C 1
ATOM 570 O O . VAL A 1 98 ? -14.839 -3.710 30.721 1.00 17.57 98 VAL A O 1
ATOM 574 N N . LYS A 1 99 ? -15.614 -4.751 32.569 1.00 18.07 99 LYS A N 1
ATOM 575 C CA . LYS A 1 99 ? -14.595 -5.810 32.572 1.00 18.02 99 LYS A CA 1
ATOM 576 C C . LYS A 1 99 ? -14.597 -6.575 31.254 1.00 17.53 99 LYS A C 1
ATOM 577 O O . LYS A 1 99 ? -13.546 -6.865 30.686 1.00 15.84 99 LYS A O 1
ATOM 583 N N . ARG A 1 100 ? -15.797 -6.889 30.772 1.00 16.93 100 ARG A N 1
ATOM 584 C CA . ARG A 1 100 ? -15.944 -7.600 29.508 1.00 17.10 100 ARG A CA 1
ATOM 585 C C . ARG A 1 100 ? -15.387 -6.782 28.344 1.00 15.68 100 ARG A C 1
ATOM 586 O O . ARG A 1 100 ? -14.779 -7.336 27.453 1.00 15.27 100 ARG A O 1
ATOM 594 N N . ASP A 1 101 ? -15.601 -5.473 28.367 1.00 14.67 101 ASP A N 1
ATOM 595 C CA . ASP A 1 101 ? -15.118 -4.592 27.308 1.00 14.33 101 ASP A CA 1
ATOM 596 C C . ASP A 1 101 ? -13.595 -4.630 27.312 1.00 13.47 101 ASP A C 1
ATOM 597 O O . ASP A 1 101 ? -12.973 -4.734 26.271 1.00 12.50 101 ASP A O 1
ATOM 602 N N . VAL A 1 102 ? -13.012 -4.587 28.503 1.00 12.69 102 VAL A N 1
ATOM 603 C CA . VAL A 1 102 ? -11.548 -4.578 28.653 1.00 12.70 102 VAL A CA 1
ATOM 604 C C . VAL A 1 102 ? -10.965 -5.945 28.276 1.00 12.57 102 VAL A C 1
ATOM 605 O O . VAL A 1 102 ? -9.934 -6.016 27.629 1.00 12.10 102 VAL A O 1
ATOM 609 N N . ASP A 1 103 ? -11.631 -7.027 28.689 1.00 13.34 103 ASP A N 1
ATOM 610 C CA . ASP A 1 103 ? -11.202 -8.388 28.342 1.00 13.51 103 ASP A CA 1
ATOM 611 C C . ASP A 1 103 ? -11.166 -8.598 26.833 1.00 13.59 103 ASP A C 1
ATOM 612 O O . ASP A 1 103 ? -10.233 -9.179 26.321 1.00 13.80 103 ASP A O 1
ATOM 617 N N . LEU A 1 104 ? -12.193 -8.128 26.137 1.00 13.92 104 LEU A N 1
ATOM 618 C CA . LEU A 1 104 ? -12.255 -8.208 24.678 1.00 14.74 104 LEU A CA 1
ATOM 619 C C . LEU A 1 104 ? -11.222 -7.304 24.003 1.00 14.32 104 LEU A C 1
ATOM 620 O O . LEU A 1 104 ? -10.575 -7.695 23.038 1.00 14.32 104 LEU A O 1
ATOM 625 N N . PHE A 1 105 ? -11.053 -6.096 24.517 1.00 14.10 105 PHE A N 1
ATOM 626 C CA . PHE A 1 105 ? -10.045 -5.180 23.982 1.00 13.90 105 PHE A CA 1
ATOM 627 C C . PHE A 1 105 ? -8.664 -5.827 23.984 1.00 14.12 105 PHE A C 1
ATOM 628 O O . PHE A 1 105 ? -7.880 -5.632 23.055 1.00 13.55 105 PHE A O 1
ATOM 636 N N . LEU A 1 106 ? -8.382 -6.604 25.025 1.00 14.09 106 LEU A N 1
ATOM 637 C CA . LEU A 1 106 ? -7.063 -7.212 25.205 1.00 14.85 106 LEU A CA 1
ATOM 638 C C . LEU A 1 106 ? -6.945 -8.579 24.521 1.00 15.84 106 LEU A C 1
ATOM 639 O O . LEU A 1 106 ? -5.920 -8.864 23.923 1.00 16.45 106 LEU A O 1
ATOM 644 N N . THR A 1 107 ? -7.984 -9.413 24.605 1.00 16.43 107 THR A N 1
ATOM 645 C CA . THR A 1 107 ? -7.897 -10.826 24.183 1.00 17.25 107 THR A CA 1
ATOM 646 C C . THR A 1 107 ? -8.843 -11.259 23.064 1.00 17.67 107 THR A C 1
ATOM 647 O O . THR A 1 107 ? -8.707 -12.368 22.541 1.00 18.29 107 THR A O 1
ATOM 651 N N . GLY A 1 108 ? -9.835 -10.435 22.742 1.00 17.90 108 GLY A N 1
ATOM 652 C CA . GLY A 1 108 ? -10.761 -10.750 21.671 1.00 17.77 108 GLY A CA 1
ATOM 653 C C . GLY A 1 108 ? -10.143 -10.487 20.314 1.00 17.56 108 GLY A C 1
ATOM 654 O O . GLY A 1 108 ? -9.071 -9.886 20.196 1.00 17.24 108 GLY A O 1
ATOM 655 N N . THR A 1 109 ? -10.806 -10.975 19.273 1.00 17.70 109 THR A N 1
ATOM 656 C CA . THR A 1 109 ? -10.485 -10.547 17.919 1.00 17.50 109 THR A CA 1
ATOM 657 C C . THR A 1 109 ? -10.983 -9.104 17.757 1.00 16.90 109 THR A C 1
ATOM 658 O O . THR A 1 109 ? -11.866 -8.659 18.484 1.00 15.79 109 THR A O 1
ATOM 662 N N . PRO A 1 110 ? -10.435 -8.363 16.805 1.00 17.16 110 PRO A N 1
ATOM 663 C CA . PRO A 1 110 ? -10.935 -7.015 16.550 1.00 16.77 110 PRO A CA 1
ATOM 664 C C . PRO A 1 110 ? -12.443 -7.008 16.326 1.00 17.13 110 PRO A C 1
ATOM 665 O O . PRO A 1 110 ? -13.138 -6.170 16.907 1.00 16.78 110 PRO A O 1
ATOM 669 N N . ASP A 1 111 ? -12.948 -7.953 15.534 1.00 17.15 111 ASP A N 1
ATOM 670 C CA . ASP A 1 111 ? -14.372 -8.011 15.239 1.00 18.19 111 ASP A CA 1
ATOM 671 C C . ASP A 1 111 ? -15.176 -8.198 16.519 1.00 17.81 111 ASP A C 1
ATOM 672 O O . ASP A 1 111 ? -16.200 -7.562 16.690 1.00 18.87 111 ASP A O 1
ATOM 677 N N . GLU A 1 112 ? -14.709 -9.070 17.408 1.00 18.11 112 GLU A N 1
ATOM 678 C CA . GLU A 1 112 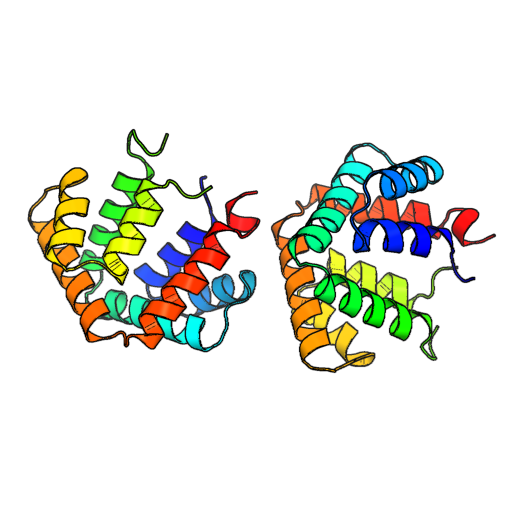? -15.385 -9.310 18.696 1.00 18.26 112 GLU A CA 1
ATOM 679 C C . GLU A 1 112 ? -15.430 -8.051 19.560 1.00 17.57 112 GLU A C 1
ATOM 680 O O . GLU A 1 112 ? -16.473 -7.689 20.074 1.00 17.40 112 GLU A O 1
ATOM 686 N N . TYR A 1 113 ? -14.290 -7.376 19.699 1.00 16.53 113 TYR A N 1
ATOM 687 C CA . TYR A 1 113 ? -14.235 -6.132 20.448 1.00 16.51 113 TYR A CA 1
ATOM 688 C C . TYR A 1 113 ? -15.139 -5.057 19.854 1.00 16.61 113 TYR A C 1
ATOM 689 O O . TYR A 1 113 ? -15.925 -4.455 20.574 1.00 16.55 113 TYR A O 1
ATOM 698 N N . VAL A 1 114 ? -15.046 -4.837 18.541 1.00 17.39 114 VAL A N 1
ATOM 699 C CA . VAL A 1 114 ? -15.804 -3.774 17.890 1.00 18.09 114 VAL A CA 1
ATOM 700 C C . VAL A 1 114 ? -17.299 -4.068 17.933 1.00 19.05 114 VAL A C 1
ATOM 701 O O . VAL A 1 114 ? -18.094 -3.177 18.162 1.00 19.00 114 VAL A O 1
ATOM 705 N N . GLU A 1 115 ? -17.671 -5.323 17.715 1.00 20.48 115 GLU A N 1
ATOM 706 C CA . GLU A 1 115 ? -19.072 -5.746 17.797 1.00 21.81 115 GLU A CA 1
ATOM 707 C C . GLU A 1 115 ? -19.672 -5.402 19.156 1.00 21.57 115 GLU A C 1
ATOM 708 O O . GLU A 1 115 ? -20.809 -4.903 19.250 1.00 22.30 115 GLU A O 1
ATOM 714 N N . GLN A 1 116 ? -18.896 -5.659 20.203 1.00 21.44 116 GLN A N 1
ATOM 715 C CA . GLN A 1 116 ? -19.301 -5.385 21.576 1.00 21.51 116 GLN A CA 1
ATOM 716 C C . GLN A 1 116 ? -19.486 -3.893 21.838 1.00 21.24 116 GLN A C 1
ATOM 717 O O . GLN A 1 116 ? -20.426 -3.493 22.530 1.00 21.36 116 GLN A O 1
ATOM 723 N N . VAL A 1 117 ? -18.597 -3.070 21.283 1.00 21.43 117 VAL A N 1
ATOM 724 C CA . VAL A 1 117 ? -18.744 -1.611 21.382 1.00 21.40 117 VAL A CA 1
ATOM 725 C C . VAL A 1 117 ? -20.036 -1.139 20.696 1.00 22.44 117 VAL A C 1
ATOM 726 O O . VAL A 1 117 ? -20.726 -0.254 21.216 1.00 22.14 117 VAL A O 1
ATOM 730 N N . ALA A 1 118 ? -20.360 -1.748 19.553 1.00 23.57 118 ALA A N 1
ATOM 731 C CA . ALA A 1 118 ? -21.542 -1.383 18.768 1.00 24.91 118 ALA A CA 1
ATOM 732 C C . ALA A 1 118 ? -22.851 -1.632 19.522 1.00 26.00 118 ALA A C 1
ATOM 733 O O . ALA A 1 118 ? -23.848 -0.977 19.250 1.00 26.58 118 ALA A O 1
ATOM 735 N N . GLN A 1 119 ? -22.844 -2.544 20.488 1.00 27.47 119 GLN A N 1
ATOM 736 C CA . GLN A 1 119 ? -24.014 -2.754 21.353 1.00 28.61 119 GLN A CA 1
ATOM 737 C C . GLN A 1 119 ? -24.339 -1.547 22.237 1.00 29.24 119 GLN A C 1
ATOM 738 O O . GLN A 1 119 ? -25.471 -1.408 22.697 1.00 29.63 119 GLN A O 1
ATOM 744 N N . TYR A 1 120 ? -23.354 -0.680 22.472 1.00 29.59 120 TYR A N 1
ATOM 745 C CA . TYR A 1 120 ? -23.517 0.486 23.341 1.00 30.08 120 TYR A CA 1
ATOM 746 C C . TYR A 1 120 ? -23.488 1.828 22.610 1.00 30.70 120 TYR A C 1
ATOM 747 O O . TYR A 1 120 ? -24.090 2.802 23.060 1.00 31.01 120 TYR A O 1
ATOM 756 N N . LYS A 1 121 ? -22.754 1.879 21.508 1.00 31.30 121 LYS A N 1
ATOM 757 C CA . LYS A 1 121 ? -22.540 3.102 20.755 1.00 31.59 121 LYS A CA 1
ATOM 758 C C . LYS A 1 121 ? -22.061 2.688 19.378 1.00 31.69 121 LYS A C 1
ATOM 759 O O . LYS A 1 121 ? -20.878 2.391 19.178 1.00 32.10 121 LYS A O 1
ATOM 765 N N . ALA A 1 122 ? -22.995 2.639 18.436 1.00 31.77 122 ALA A N 1
ATOM 766 C CA . ALA A 1 122 ? -22.710 2.160 17.085 1.00 31.55 122 ALA A CA 1
ATOM 767 C C . ALA A 1 122 ? -22.559 3.305 16.090 1.00 31.19 122 ALA A C 1
ATOM 768 O O . ALA A 1 122 ? -22.853 3.130 14.909 1.00 31.91 122 ALA A O 1
ATOM 770 N N . LEU A 1 123 ? -22.117 4.472 16.561 1.00 30.74 123 LEU A N 1
ATOM 771 C CA . LEU A 1 123 ? -21.766 5.579 15.672 1.00 30.12 123 LEU A CA 1
ATOM 772 C C . LEU A 1 123 ? -20.498 5.195 14.893 1.00 29.17 123 LEU A C 1
ATOM 773 O O . LEU A 1 123 ? -19.523 4.760 15.499 1.00 28.63 123 LEU A O 1
ATOM 778 N N . PRO A 1 124 ? -20.517 5.313 13.564 1.00 27.90 124 PRO A N 1
ATOM 779 C CA . PRO A 1 124 ? -19.440 4.771 12.726 1.00 26.79 124 PRO A CA 1
ATOM 780 C C . PRO A 1 124 ? -18.019 5.243 13.063 1.00 25.64 124 PRO A C 1
ATOM 781 O O . PRO A 1 124 ? -17.129 4.409 13.004 1.00 25.21 124 PRO A O 1
ATOM 785 N N . VAL A 1 125 ? -17.803 6.520 13.377 1.00 24.41 125 VAL A N 1
ATOM 786 C CA . VAL A 1 125 ? -16.450 6.980 13.731 1.00 23.73 125 VAL A CA 1
ATOM 787 C C . VAL A 1 125 ? -15.983 6.422 15.066 1.00 22.42 125 VAL A C 1
ATOM 788 O O . VAL A 1 125 ? -14.785 6.295 15.281 1.00 22.60 125 VAL A O 1
ATOM 792 N N . VAL A 1 126 ? -16.926 6.137 15.959 1.00 21.28 126 VAL A N 1
ATOM 793 C CA . VAL A 1 126 ? -16.623 5.500 17.237 1.00 20.29 126 VAL A CA 1
ATOM 794 C C . VAL A 1 126 ? -16.150 4.075 17.036 1.00 19.85 126 VAL A C 1
ATOM 795 O O . VAL A 1 126 ? -15.186 3.644 17.674 1.00 20.08 126 VAL A O 1
ATOM 799 N N . LEU A 1 127 ? -16.808 3.349 16.134 1.00 19.25 127 LEU A N 1
ATOM 800 C CA . LEU A 1 127 ? -16.396 1.992 15.790 1.00 18.98 127 LEU A CA 1
ATOM 801 C C . LEU A 1 127 ? -15.084 1.973 15.002 1.00 18.67 127 LEU A C 1
ATOM 802 O O . LEU A 1 127 ? -14.219 1.125 15.248 1.00 18.82 127 LEU A O 1
ATOM 807 N N . GLU A 1 128 ? -14.912 2.912 14.072 1.00 17.74 128 GLU A N 1
ATOM 808 C CA . GLU A 1 128 ? -13.647 3.013 13.332 1.00 17.35 128 GLU A CA 1
ATOM 809 C C . GLU A 1 128 ? -12.495 3.280 14.293 1.00 16.08 128 GLU A C 1
ATOM 810 O O . GLU A 1 128 ? -11.449 2.649 14.212 1.00 15.38 128 GLU A O 1
ATOM 816 N N . ASN A 1 129 ? -12.713 4.210 15.217 1.00 15.37 129 ASN A N 1
ATOM 817 C CA . ASN A 1 129 ? -11.718 4.552 16.217 1.00 14.88 129 ASN A CA 1
ATOM 818 C C . ASN A 1 129 ? -11.391 3.360 17.123 1.00 14.45 129 ASN A C 1
ATOM 819 O O . ASN A 1 129 ? -10.249 3.146 17.470 1.00 13.00 129 ASN A O 1
ATOM 824 N N . ALA A 1 130 ? -12.418 2.613 17.508 1.00 13.62 130 ALA A N 1
ATOM 825 C CA . ALA A 1 130 ? -12.265 1.456 18.382 1.00 13.74 130 ALA A CA 1
ATOM 826 C C . ALA A 1 130 ? -11.394 0.422 17.695 1.00 13.35 130 ALA A C 1
ATOM 827 O O . ALA A 1 130 ? -10.491 -0.147 18.304 1.00 13.82 130 ALA A O 1
ATOM 829 N N . ARG A 1 131 ? -11.629 0.224 16.405 1.00 13.05 131 ARG A N 1
ATOM 830 C CA . ARG A 1 131 ? -10.870 -0.748 15.641 1.00 12.28 131 ARG A CA 1
ATOM 831 C C . ARG A 1 131 ? -9.409 -0.341 15.498 1.00 11.66 131 ARG A C 1
ATOM 832 O O . ARG A 1 131 ? -8.539 -1.203 15.484 1.00 11.32 131 ARG A O 1
ATOM 840 N N . ILE A 1 132 ? -9.158 0.959 15.349 1.00 11.48 132 ILE A N 1
ATOM 841 C CA . ILE A 1 132 ? -7.781 1.479 15.243 1.00 10.79 132 ILE A CA 1
ATOM 842 C C . ILE A 1 132 ? -6.995 1.201 16.535 1.00 10.71 132 ILE A C 1
ATOM 843 O O . ILE A 1 132 ? -5.857 0.709 16.493 1.00 10.60 132 ILE A O 1
ATOM 848 N N . LEU A 1 133 ? -7.582 1.533 17.676 1.00 10.86 133 LEU A N 1
ATOM 849 C CA . LEU A 1 133 ? -6.932 1.310 18.973 1.00 11.14 133 LEU A CA 1
ATOM 850 C C . LEU A 1 133 ? -6.728 -0.167 19.225 1.00 10.83 133 LEU A C 1
ATOM 851 O O . LEU A 1 133 ? -5.656 -0.596 19.644 1.00 11.02 133 LEU A O 1
ATOM 856 N N . LYS A 1 134 ? -7.740 -0.961 18.906 1.00 11.66 134 LYS A N 1
ATOM 857 C CA . LYS A 1 134 ? -7.641 -2.416 19.030 1.00 11.65 134 LYS A CA 1
ATOM 858 C C . LYS A 1 134 ? -6.518 -2.992 18.177 1.00 11.11 134 LYS A C 1
ATOM 859 O O . LYS A 1 134 ? -5.716 -3.773 18.643 1.00 12.00 134 LYS A O 1
ATOM 865 N N . ASN A 1 135 ? -6.456 -2.588 16.918 1.00 11.96 135 ASN A N 1
ATOM 866 C CA . ASN A 1 135 ? -5.367 -3.002 16.052 1.00 11.71 135 ASN A CA 1
ATOM 867 C C . ASN A 1 135 ? -4.030 -2.561 16.607 1.00 11.81 135 ASN A C 1
ATOM 868 O O . ASN A 1 135 ? -3.060 -3.279 16.495 1.00 11.97 135 ASN A O 1
ATOM 873 N N . CYS A 1 136 ? -3.968 -1.368 17.201 1.00 12.68 136 CYS A N 1
ATOM 874 C CA . CYS A 1 136 ? -2.721 -0.897 17.788 1.00 13.18 136 CYS A CA 1
ATOM 875 C C . CYS A 1 136 ? -2.262 -1.773 18.955 1.00 13.09 136 CYS A C 1
ATOM 876 O O . CYS A 1 136 ? -1.109 -2.151 19.005 1.00 13.47 136 CYS A O 1
ATOM 879 N N . VAL A 1 137 ? -3.133 -2.079 19.906 1.00 13.60 137 VAL A N 1
ATOM 880 C CA . VAL A 1 137 ? -2.698 -2.860 21.067 1.00 14.16 137 VAL A CA 1
ATOM 881 C C . VAL A 1 137 ? -2.367 -4.302 20.677 1.00 14.24 137 VAL A C 1
ATOM 882 O O . VAL A 1 137 ? -1.436 -4.898 21.232 1.00 15.32 137 VAL A O 1
ATOM 886 N N . ASP A 1 138 ? -3.096 -4.858 19.710 1.00 14.57 138 ASP A N 1
ATOM 887 C CA . ASP A 1 138 ? -2.797 -6.201 19.205 1.00 14.98 138 ASP A CA 1
ATOM 888 C C . ASP A 1 138 ? -1.422 -6.252 18.533 1.00 15.54 138 ASP A C 1
ATOM 889 O O . ASP A 1 138 ? -0.719 -7.247 18.629 1.00 16.39 138 ASP A O 1
ATOM 894 N N . ALA A 1 139 ? -1.087 -5.187 17.813 1.00 16.04 139 ALA A N 1
ATOM 895 C CA . ALA A 1 139 ? 0.199 -5.076 17.122 1.00 16.34 139 ALA A CA 1
ATOM 896 C C . ALA A 1 139 ? 1.357 -4.804 18.074 1.00 16.40 139 ALA A C 1
ATOM 897 O O . ALA A 1 139 ? 2.443 -5.345 17.907 1.00 17.49 139 ALA A O 1
ATOM 899 N N . LYS A 1 140 ? 1.123 -3.980 19.092 1.00 16.32 140 LYS A N 1
ATOM 900 C CA . LYS A 1 140 ? 2.196 -3.515 19.958 1.00 16.39 140 LYS A CA 1
ATOM 901 C C . LYS A 1 140 ? 2.509 -4.506 21.084 1.00 15.82 140 LYS A C 1
ATOM 902 O O . LYS A 1 140 ? 3.651 -4.680 21.458 1.00 14.50 140 LYS A O 1
ATOM 908 N N . MET A 1 141 ? 1.482 -5.166 21.605 1.00 15.65 141 MET A N 1
ATOM 909 C CA . MET A 1 141 ? 1.643 -5.986 22.799 1.00 16.18 141 MET A CA 1
ATOM 910 C C . MET A 1 141 ? 1.956 -7.415 22.409 1.00 16.60 141 MET A C 1
ATOM 911 O O . MET A 1 141 ? 1.270 -8.007 21.562 1.00 16.58 141 MET A O 1
ATOM 916 N N . THR A 1 142 ? 2.990 -7.958 23.046 1.00 16.66 142 THR A N 1
ATOM 917 C CA . THR A 1 142 ? 3.301 -9.374 22.970 1.00 17.45 142 THR A CA 1
ATOM 918 C C . THR A 1 142 ? 2.285 -10.162 23.771 1.00 17.34 142 THR A C 1
ATOM 919 O O . THR A 1 142 ? 1.508 -9.601 24.540 1.00 16.94 142 THR A O 1
ATOM 923 N N . GLU A 1 143 ? 2.324 -11.478 23.605 1.00 17.42 143 GLU A N 1
ATOM 924 C CA . GLU A 1 143 ? 1.556 -12.373 24.451 1.00 17.78 143 GLU A CA 1
ATOM 925 C C . GLU A 1 143 ? 1.854 -12.115 25.925 1.00 16.59 143 GLU A C 1
ATOM 926 O O . GLU A 1 143 ? 0.950 -12.082 26.737 1.00 15.88 143 GLU A O 1
ATOM 932 N N . GLU A 1 144 ? 3.124 -11.936 26.266 1.00 15.73 144 GLU A N 1
ATOM 933 C CA . GLU A 1 144 ? 3.517 -11.655 27.649 1.00 16.17 144 GLU A CA 1
ATOM 934 C C . GLU A 1 144 ? 2.950 -10.306 28.146 1.00 14.91 144 GLU A C 1
ATOM 935 O O . GLU A 1 144 ? 2.571 -10.182 29.297 1.00 13.54 144 GLU A O 1
ATOM 941 N N . ASP A 1 145 ? 2.903 -9.304 27.277 1.00 14.47 145 ASP A N 1
ATOM 942 C CA . ASP A 1 145 ? 2.331 -8.004 27.630 1.00 13.75 145 ASP A CA 1
ATOM 943 C C . ASP A 1 145 ? 0.855 -8.184 27.945 1.00 13.00 145 ASP A C 1
ATOM 944 O O . ASP A 1 145 ? 0.366 -7.642 28.937 1.00 11.61 145 ASP A O 1
ATOM 949 N N . LYS A 1 146 ? 0.157 -8.976 27.126 1.00 12.08 146 LYS A N 1
ATOM 950 C CA . LYS A 1 146 ? -1.288 -9.100 27.238 1.00 12.68 146 LYS A CA 1
ATOM 951 C C . LYS A 1 146 ? -1.637 -9.805 28.523 1.00 12.43 146 LYS A C 1
ATOM 952 O O . LYS A 1 146 ? -2.584 -9.401 29.198 1.00 12.59 146 LYS A O 1
ATOM 958 N N . GLU A 1 147 ? -0.864 -10.844 28.855 1.00 12.58 147 GLU A N 1
ATOM 959 C CA . GLU A 1 147 ? -1.021 -11.594 30.122 1.00 13.35 147 GLU A CA 1
ATOM 960 C C . GLU A 1 147 ? -0.886 -10.684 31.329 1.00 12.69 147 GLU A C 1
ATOM 961 O O . GLU A 1 147 ? -1.660 -10.763 32.286 1.00 12.35 147 GLU A O 1
ATOM 967 N N . ASN A 1 148 ? 0.167 -9.876 31.291 1.00 12.66 148 ASN A N 1
ATOM 968 C CA . ASN A 1 148 ? 0.512 -8.978 32.377 1.00 12.43 148 ASN A CA 1
ATOM 969 C C . ASN A 1 148 ? -0.471 -7.807 32.504 1.00 12.35 148 ASN A C 1
ATOM 970 O O . ASN A 1 148 ? -0.718 -7.346 33.613 1.00 11.74 148 ASN A O 1
ATOM 975 N N . ALA A 1 149 ? -1.041 -7.339 31.395 1.00 12.37 149 ALA A N 1
ATOM 976 C CA . ALA A 1 149 ? -2.120 -6.349 31.464 1.00 12.66 149 ALA A CA 1
ATOM 977 C C . ALA A 1 149 ? -3.343 -6.941 32.204 1.00 12.73 149 ALA A C 1
ATOM 978 O O . ALA A 1 149 ? -3.977 -6.282 33.028 1.00 11.36 149 ALA A O 1
ATOM 980 N N . LEU A 1 150 ? -3.646 -8.205 31.928 1.00 12.34 150 LEU A N 1
ATOM 981 C CA . LEU A 1 150 ? -4.760 -8.865 32.562 1.00 12.19 150 LEU A CA 1
ATOM 982 C C . LEU A 1 150 ? -4.536 -9.127 34.051 1.00 11.46 150 LEU A C 1
ATOM 983 O O . LEU A 1 150 ? -5.479 -8.964 34.829 1.00 11.34 150 LEU A O 1
ATOM 988 N N . SER A 1 151 ? -3.321 -9.527 34.450 1.00 10.01 151 SER A N 1
ATOM 989 C CA . SER A 1 151 ? -3.029 -9.716 35.883 1.00 9.84 151 SER A CA 1
ATOM 990 C C . SER A 1 151 ? -3.055 -8.385 36.615 1.00 9.58 151 SER A C 1
ATOM 991 O O . SER A 1 151 ? -3.462 -8.323 37.772 1.00 9.64 151 SER A O 1
ATOM 994 N N . LEU A 1 152 ? -2.672 -7.315 35.927 1.00 9.49 152 LEU A N 1
ATOM 995 C CA . LEU A 1 152 ? -2.680 -5.980 36.521 1.00 9.99 152 LEU A CA 1
ATOM 996 C C . LEU A 1 152 ? -4.097 -5.497 36.734 1.00 10.71 152 LEU A C 1
ATOM 997 O O . LEU A 1 152 ? -4.413 -4.926 37.765 1.00 11.55 152 LEU A O 1
ATOM 1002 N N . LEU A 1 153 ? -4.945 -5.734 35.746 1.00 10.95 153 LEU A N 1
ATOM 1003 C CA . LEU A 1 153 ? -6.347 -5.355 35.857 1.00 11.25 153 LEU A CA 1
ATOM 1004 C C . LEU A 1 153 ? -7.041 -6.109 36.997 1.00 11.03 153 LEU A C 1
ATOM 1005 O O . LEU A 1 153 ? -7.873 -5.545 37.686 1.00 10.06 153 LEU A O 1
ATOM 1010 N N . ASP A 1 154 ? -6.686 -7.379 37.214 1.00 11.27 154 ASP A N 1
ATOM 1011 C CA . ASP A 1 154 ? -7.190 -8.108 38.394 1.00 11.16 154 ASP A CA 1
ATOM 1012 C C . ASP A 1 154 ? -6.755 -7.441 39.714 1.00 10.80 154 ASP A C 1
ATOM 1013 O O . ASP A 1 154 ? -7.531 -7.405 40.656 1.00 11.25 154 ASP A O 1
ATOM 1018 N N . LYS A 1 155 ? -5.528 -6.920 39.789 1.00 10.53 155 LYS A N 1
ATOM 1019 C CA . LYS A 1 155 ? -5.096 -6.177 40.982 1.00 10.67 155 LYS A CA 1
ATOM 1020 C C . LYS A 1 155 ? -5.903 -4.886 41.179 1.00 11.33 155 LYS A C 1
ATOM 1021 O O . LYS A 1 155 ? -6.161 -4.463 42.311 1.00 11.32 155 LYS A O 1
ATOM 1027 N N . ILE A 1 156 ? -6.316 -4.273 40.069 1.00 11.31 156 ILE A N 1
ATOM 1028 C CA . ILE A 1 156 ? -7.217 -3.124 40.104 1.00 11.24 156 ILE A CA 1
ATOM 1029 C C . ILE A 1 156 ? -8.591 -3.524 40.647 1.00 11.40 156 ILE A C 1
ATOM 1030 O O . ILE A 1 156 ? -9.064 -2.892 41.587 1.00 11.24 156 ILE A O 1
ATOM 1035 N N . TYR A 1 157 ? -9.197 -4.589 40.101 1.00 11.20 157 TYR A N 1
ATOM 1036 C CA . TYR A 1 157 ? -10.603 -4.915 40.394 1.00 11.81 157 TYR A CA 1
ATOM 1037 C C . TYR A 1 157 ? -10.787 -5.408 41.819 1.00 12.15 157 TYR A C 1
ATOM 1038 O O . TYR A 1 157 ? -11.882 -5.344 42.359 1.00 11.98 157 TYR A O 1
ATOM 1047 N N . THR A 1 158 ? -9.721 -5.959 42.391 1.00 12.84 158 THR A N 1
ATOM 1048 C CA . THR A 1 158 ? -9.749 -6.481 43.754 1.00 13.12 158 THR A CA 1
ATOM 1049 C C . THR A 1 158 ? -9.119 -5.509 44.759 1.00 12.93 158 THR A C 1
ATOM 1050 O O . THR A 1 158 ? -9.025 -5.832 45.929 1.00 12.86 158 THR A O 1
ATOM 1054 N N . SER A 1 159 ? -8.720 -4.319 44.328 1.00 13.20 159 SER A N 1
ATOM 1055 C CA . SER A 1 159 ? -8.102 -3.348 45.240 1.00 13.96 159 SER A CA 1
ATOM 1056 C C . SER A 1 159 ? -9.182 -2.782 46.150 1.00 13.88 159 SER A C 1
ATOM 1057 O O . SER A 1 159 ? -10.313 -2.594 45.702 1.00 13.65 159 SER A O 1
ATOM 1060 N N . PRO A 1 160 ? -8.877 -2.486 47.411 1.00 14.75 160 PRO A N 1
ATOM 1061 C CA . PRO A 1 160 ? -9.826 -1.722 48.231 1.00 15.45 160 PRO A CA 1
ATOM 1062 C C . PRO A 1 160 ? -10.112 -0.338 47.631 1.00 16.21 160 PRO A C 1
ATOM 1063 O O . PRO A 1 160 ? -11.153 0.222 47.882 1.00 15.86 160 PRO A O 1
ATOM 1067 N N . LEU A 1 161 ? -9.206 0.192 46.825 1.00 16.97 161 LEU A N 1
ATOM 1068 C CA . LEU A 1 161 ? -9.465 1.432 46.092 1.00 17.58 161 LEU A CA 1
ATOM 1069 C C . LEU A 1 161 ? -10.510 1.281 44.995 1.00 18.43 161 LEU A C 1
ATOM 1070 O O . LEU A 1 161 ? -10.947 2.273 44.394 1.00 18.99 161 LEU A O 1
ATOM 1075 N N . CYS A 1 162 ? -10.860 0.040 44.690 1.00 19.06 162 CYS A N 1
ATOM 1076 C CA . CYS A 1 162 ? -11.926 -0.273 43.755 1.00 19.74 162 CYS A CA 1
ATOM 1077 C C . CYS A 1 162 ? -13.196 -0.593 44.523 1.00 21.55 162 CYS A C 1
ATOM 1078 O O . CYS A 1 162 ? -14.241 -0.031 44.245 1.00 21.53 162 CYS A O 1
ATOM 1081 N N . LEU A 1 163 ? -13.103 -1.500 45.489 1.00 23.46 163 LEU A N 1
ATOM 1082 C CA . LEU A 1 163 ? -14.288 -2.030 46.177 1.00 25.33 163 LEU A CA 1
ATOM 1083 C C . LEU A 1 163 ? -14.769 -1.168 47.352 1.00 26.74 163 LEU A C 1
ATOM 1084 O O . LEU A 1 163 ? -15.957 -1.164 47.662 1.00 26.96 163 LEU A O 1
ATOM 1089 N N . GLU A 1 164 ? -13.841 -0.472 48.009 1.00 28.33 164 GLU A N 1
ATOM 1090 C CA . GLU A 1 164 ? -14.156 0.399 49.144 1.00 30.04 164 GLU A CA 1
ATOM 1091 C C . GLU A 1 164 ? -13.870 1.852 48.774 1.00 30.60 164 GLU A C 1
ATOM 1092 O O . GLU A 1 164 ? -14.153 2.767 49.553 1.00 31.87 164 GLU A O 1
ATOM 1098 N N . GLU B 1 5 ? 13.273 -10.082 9.484 1.00 34.57 5 GLU B N 1
ATOM 1099 C CA . GLU B 1 5 ? 13.459 -9.546 10.868 1.00 34.24 5 GLU B CA 1
ATOM 1100 C C . GLU B 1 5 ? 13.076 -8.062 10.928 1.00 33.00 5 GLU B C 1
ATOM 1101 O O . GLU B 1 5 ? 12.381 -7.620 11.854 1.00 33.62 5 GLU B O 1
ATOM 1107 N N . THR B 1 6 ? 13.515 -7.308 9.925 1.00 30.67 6 THR B N 1
ATOM 1108 C CA . THR B 1 6 ? 13.154 -5.904 9.786 1.00 29.31 6 THR B CA 1
ATOM 1109 C C . THR B 1 6 ? 11.696 -5.806 9.328 1.00 27.04 6 THR B C 1
ATOM 1110 O O . THR B 1 6 ? 11.236 -6.641 8.546 1.00 27.29 6 THR B O 1
ATOM 1114 N N . CYS B 1 7 ? 10.978 -4.812 9.859 1.00 24.00 7 CYS B N 1
ATOM 1115 C CA . CYS B 1 7 ? 9.629 -4.449 9.414 1.00 21.26 7 CYS B CA 1
ATOM 1116 C C . CYS B 1 7 ? 8.796 -5.611 8.848 1.00 19.66 7 CYS B C 1
ATOM 1117 O O . CYS B 1 7 ? 8.426 -5.593 7.674 1.00 18.45 7 CYS B O 1
ATOM 1120 N N . PRO B 1 8 ? 8.488 -6.612 9.666 1.00 18.11 8 PRO B N 1
ATOM 1121 C CA . PRO B 1 8 ? 7.806 -7.817 9.165 1.00 17.43 8 PRO B CA 1
ATOM 1122 C C . PRO B 1 8 ? 6.548 -7.552 8.344 1.00 15.77 8 PRO B C 1
ATOM 1123 O O . PRO B 1 8 ? 6.350 -8.215 7.330 1.00 14.77 8 PRO B O 1
ATOM 1127 N N . ILE B 1 9 ? 5.731 -6.587 8.755 1.00 14.97 9 ILE B N 1
ATOM 1128 C CA . ILE B 1 9 ? 4.448 -6.365 8.076 1.00 14.12 9 ILE B CA 1
ATOM 1129 C C . ILE B 1 9 ? 4.656 -5.929 6.633 1.00 13.60 9 ILE B C 1
ATOM 1130 O O . ILE B 1 9 ? 3.875 -6.311 5.766 1.00 13.76 9 ILE B O 1
ATOM 1135 N N . PHE B 1 10 ? 5.702 -5.138 6.374 1.00 12.51 10 PHE B N 1
ATOM 1136 C CA . PHE B 1 10 ? 6.032 -4.763 4.985 1.00 12.47 10 PHE B CA 1
ATOM 1137 C C . PHE B 1 10 ? 6.270 -6.009 4.130 1.00 12.14 10 PHE B C 1
ATOM 1138 O O . PHE B 1 10 ? 5.721 -6.116 3.044 1.00 11.13 10 PHE B O 1
ATOM 1146 N N . TYR B 1 11 ? 7.073 -6.945 4.644 1.00 11.90 11 TYR B N 1
ATOM 1147 C CA . TYR B 1 11 ? 7.389 -8.180 3.931 1.00 12.28 11 TYR B CA 1
ATOM 1148 C C . TYR B 1 11 ? 6.209 -9.148 3.828 1.00 12.43 11 TYR B C 1
ATOM 1149 O O . TYR B 1 11 ? 6.108 -9.889 2.843 1.00 12.53 11 TYR B O 1
ATOM 1158 N N . ASP B 1 12 ? 5.293 -9.095 4.800 1.00 12.34 12 ASP B N 1
ATOM 1159 C CA . ASP B 1 12 ? 4.028 -9.834 4.724 1.00 12.65 12 ASP B CA 1
ATOM 1160 C C . ASP B 1 12 ? 3.179 -9.299 3.561 1.00 11.84 12 ASP B C 1
ATOM 1161 O O . ASP B 1 12 ? 2.626 -10.066 2.791 1.00 10.78 12 ASP B O 1
ATOM 1166 N N . VAL B 1 13 ? 3.128 -7.978 3.410 1.00 10.77 13 VAL B N 1
ATOM 1167 C CA . VAL B 1 13 ? 2.343 -7.365 2.351 1.00 10.82 13 VAL B CA 1
ATOM 1168 C C . VAL B 1 13 ? 3.014 -7.617 0.997 1.00 10.21 13 VAL B C 1
ATOM 1169 O O . VAL B 1 13 ? 2.340 -7.885 0.015 1.00 10.17 13 VAL B O 1
ATOM 1173 N N . PHE B 1 14 ? 4.337 -7.514 0.944 1.00 10.03 14 PHE B N 1
ATOM 1174 C CA . PHE B 1 14 ? 5.073 -7.751 -0.275 1.00 9.44 14 PHE B CA 1
ATOM 1175 C C . PHE B 1 14 ? 4.795 -9.174 -0.712 1.00 9.10 14 PHE B C 1
ATOM 1176 O O . PHE B 1 14 ? 4.535 -9.436 -1.879 1.00 8.17 14 PHE B O 1
ATOM 1184 N N . PHE B 1 15 ? 4.822 -10.089 0.247 1.00 9.33 15 PHE B N 1
ATOM 1185 C CA . PHE B 1 15 ? 4.658 -11.500 -0.066 1.00 10.12 15 PHE B CA 1
ATOM 1186 C C . PHE B 1 15 ? 3.281 -11.712 -0.676 1.00 10.05 15 PHE B C 1
ATOM 1187 O O . PHE B 1 15 ? 3.149 -12.418 -1.694 1.00 10.65 15 PHE B O 1
ATOM 1195 N N . ALA B 1 16 ? 2.266 -11.100 -0.064 1.00 9.87 16 ALA B N 1
ATOM 1196 C CA . ALA B 1 16 ? 0.892 -11.160 -0.577 1.00 10.43 16 ALA B CA 1
ATOM 1197 C C . ALA B 1 16 ? 0.720 -10.548 -1.977 1.00 10.75 16 ALA B C 1
ATOM 1198 O O . ALA B 1 16 ? 0.087 -11.135 -2.845 1.00 10.74 16 ALA B O 1
ATOM 1200 N N . VAL B 1 17 ? 1.279 -9.360 -2.173 1.00 10.97 17 VAL B N 1
ATOM 1201 C CA . VAL B 1 17 ? 1.241 -8.677 -3.469 1.00 11.13 17 VAL B CA 1
ATOM 1202 C C . VAL B 1 17 ? 1.939 -9.503 -4.568 1.00 11.44 17 VAL B C 1
ATOM 1203 O O . VAL B 1 17 ? 1.338 -9.824 -5.598 1.00 11.82 17 VAL B O 1
ATOM 1207 N N . ALA B 1 18 ? 3.207 -9.812 -4.334 1.00 11.59 18 ALA B N 1
ATOM 1208 C CA . ALA B 1 18 ? 4.041 -10.535 -5.290 1.00 11.95 18 ALA B CA 1
ATOM 1209 C C . ALA B 1 18 ? 3.553 -11.956 -5.604 1.00 12.61 18 ALA B C 1
ATOM 1210 O O . ALA B 1 18 ? 3.789 -12.455 -6.710 1.00 13.29 18 ALA B O 1
ATOM 1212 N N . ASN B 1 19 ? 2.902 -12.629 -4.673 1.00 12.72 19 ASN B N 1
ATOM 1213 C CA . ASN B 1 19 ? 2.383 -13.981 -4.920 1.00 13.13 19 ASN B CA 1
ATOM 1214 C C . ASN B 1 19 ? 0.943 -14.003 -5.403 1.00 13.20 19 ASN B C 1
ATOM 1215 O O . ASN B 1 19 ? 0.411 -15.060 -5.786 1.00 13.34 19 ASN B O 1
ATOM 1220 N N . GLY B 1 20 ? 0.323 -12.833 -5.388 1.00 13.57 20 GLY B N 1
ATOM 1221 C CA . GLY B 1 20 ? -0.984 -12.633 -5.955 1.00 14.02 20 GLY B CA 1
ATOM 1222 C C . GLY B 1 20 ? -2.109 -13.177 -5.117 1.00 14.62 20 GLY B C 1
ATOM 1223 O O . GLY B 1 20 ? -3.173 -13.410 -5.650 1.00 14.99 20 GLY B O 1
ATOM 1224 N N . ASN B 1 21 ? -1.897 -13.368 -3.816 1.00 15.15 21 ASN B N 1
ATOM 1225 C CA . ASN B 1 21 ? -2.951 -13.932 -2.981 1.00 15.67 21 ASN B CA 1
ATOM 1226 C C . ASN B 1 21 ? -3.800 -12.851 -2.345 1.00 15.92 21 ASN B C 1
ATOM 1227 O O . ASN B 1 21 ? -3.298 -12.041 -1.557 1.00 14.85 21 ASN B O 1
ATOM 1232 N N . GLU B 1 22 ? -5.087 -12.859 -2.688 1.00 16.10 22 GLU B N 1
ATOM 1233 C CA . GLU B 1 22 ? -6.000 -11.796 -2.293 1.00 17.03 22 GLU B CA 1
ATOM 1234 C C . GLU B 1 22 ? -6.314 -11.849 -0.803 1.00 15.82 22 GLU B C 1
ATOM 1235 O O . GLU B 1 22 ? -6.431 -10.817 -0.157 1.00 15.10 22 GLU B O 1
ATOM 1241 N N . LEU B 1 23 ? -6.460 -13.051 -0.264 1.00 15.33 23 LEU B N 1
ATOM 1242 C CA . LEU B 1 23 ? -6.774 -13.204 1.145 1.00 14.76 23 LEU B CA 1
ATOM 1243 C C . LEU B 1 23 ? -5.683 -12.629 2.019 1.00 13.55 23 LEU B C 1
ATOM 1244 O O . LEU B 1 23 ? -5.956 -11.839 2.903 1.00 13.36 23 LEU B O 1
ATOM 1249 N N . LEU B 1 24 ? -4.446 -13.031 1.766 1.00 12.62 24 LEU B N 1
ATOM 1250 C CA . LEU B 1 24 ? -3.308 -12.582 2.547 1.00 12.42 24 LEU B CA 1
ATOM 1251 C C . LEU B 1 24 ? -3.188 -11.067 2.498 1.00 11.76 24 LEU B C 1
ATOM 1252 O O . LEU B 1 24 ? -2.939 -10.427 3.521 1.00 11.17 24 LEU B O 1
ATOM 1257 N N . LEU B 1 25 ? -3.377 -10.496 1.309 1.00 11.30 25 LEU B N 1
ATOM 1258 C CA . LEU B 1 25 ? -3.339 -9.046 1.166 1.00 11.18 25 LEU B CA 1
ATOM 1259 C C . LEU B 1 25 ? -4.426 -8.410 2.018 1.00 12.00 25 LEU B C 1
ATOM 1260 O O . LEU B 1 25 ? -4.172 -7.465 2.760 1.00 10.85 25 LEU B O 1
ATOM 1265 N N . ASP B 1 26 ? -5.644 -8.928 1.925 1.00 13.10 26 ASP B N 1
ATOM 1266 C CA . ASP B 1 26 ? -6.743 -8.320 2.674 1.00 14.50 26 ASP B CA 1
ATOM 1267 C C . ASP B 1 26 ? -6.521 -8.432 4.182 1.00 14.33 26 ASP B C 1
ATOM 1268 O O . ASP B 1 26 ? -6.749 -7.472 4.909 1.00 14.36 26 ASP B O 1
ATOM 1273 N N . LEU B 1 27 ? -6.029 -9.578 4.646 1.00 14.47 27 LEU B N 1
ATOM 1274 C CA . LEU B 1 27 ? -5.753 -9.785 6.068 1.00 14.88 27 LEU B CA 1
ATOM 1275 C C . LEU B 1 27 ? -4.713 -8.811 6.627 1.00 14.69 27 LEU B C 1
ATOM 1276 O O . LEU B 1 27 ? -4.849 -8.317 7.740 1.00 14.48 27 LEU B O 1
ATOM 1281 N N . SER B 1 28 ? -3.671 -8.543 5.850 1.00 14.53 28 SER B N 1
ATOM 1282 C CA . SER B 1 28 ? -2.604 -7.649 6.296 1.00 14.57 28 SER B CA 1
ATOM 1283 C C . SER B 1 28 ? -3.090 -6.198 6.221 1.00 13.84 28 SER B C 1
ATOM 1284 O O . SER B 1 28 ? -2.779 -5.404 7.108 1.00 14.16 28 SER B O 1
ATOM 1287 N N . LEU B 1 29 ? -3.852 -5.850 5.181 1.00 13.00 29 LEU B N 1
ATOM 1288 C CA . LEU B 1 29 ? -4.343 -4.463 5.024 1.00 12.54 29 LEU B CA 1
ATOM 1289 C C . LEU B 1 29 ? -5.285 -4.043 6.157 1.00 12.11 29 LEU B C 1
ATOM 1290 O O . LEU B 1 29 ? -5.288 -2.887 6.606 1.00 9.81 29 LEU B O 1
ATOM 1295 N N . THR B 1 30 ? -6.073 -5.002 6.622 1.00 12.25 30 THR B N 1
ATOM 1296 C CA . THR B 1 30 ? -6.955 -4.782 7.753 1.00 12.95 30 THR B CA 1
ATOM 1297 C C . THR B 1 30 ? -6.167 -4.391 8.999 1.00 12.90 30 THR B C 1
ATOM 1298 O O . THR B 1 30 ? -6.571 -3.483 9.721 1.00 13.78 30 THR B O 1
ATOM 1302 N N . LYS B 1 31 ? -5.025 -5.035 9.216 1.00 13.05 31 LYS B N 1
ATOM 1303 C CA . LYS B 1 31 ? -4.189 -4.745 10.375 1.00 13.19 31 LYS B CA 1
ATOM 1304 C C . LYS B 1 31 ? -3.602 -3.360 10.377 1.00 13.02 31 LYS B C 1
ATOM 1305 O O . LYS B 1 31 ? -3.370 -2.810 11.450 1.00 13.98 31 LYS B O 1
ATOM 1311 N N . VAL B 1 32 ? -3.362 -2.784 9.201 1.00 12.28 32 VAL B N 1
ATOM 1312 C CA . VAL B 1 32 ? -2.889 -1.395 9.151 1.00 12.48 32 VAL B CA 1
ATOM 1313 C C . VAL B 1 32 ? -3.948 -0.335 8.813 1.00 11.55 32 VAL B C 1
ATOM 1314 O O . VAL B 1 32 ? -3.612 0.756 8.370 1.00 12.00 32 VAL B O 1
ATOM 1318 N N . ASN B 1 33 ? -5.224 -0.627 9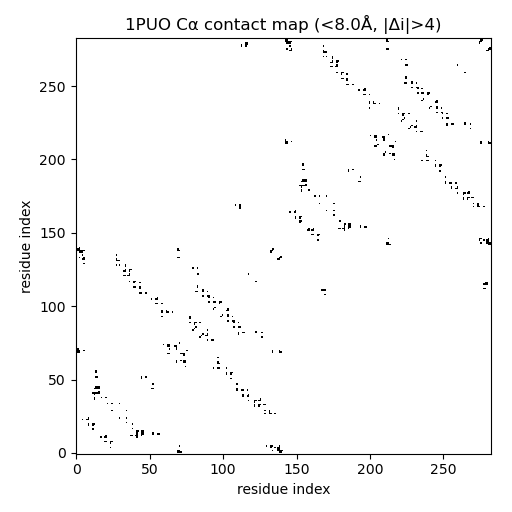.058 1.00 11.67 33 ASN B N 1
ATOM 1319 C CA . ASN B 1 33 ? -6.292 0.370 8.901 1.00 11.59 33 ASN B CA 1
ATOM 1320 C C . ASN B 1 33 ? -6.474 0.935 7.492 1.00 11.38 33 ASN B C 1
ATOM 1321 O O . ASN B 1 33 ? -6.837 2.118 7.313 1.00 10.74 33 ASN B O 1
ATOM 1326 N N . ALA B 1 34 ? -6.279 0.072 6.500 1.00 11.07 34 ALA B N 1
ATOM 1327 C CA . ALA B 1 34 ? -6.413 0.474 5.105 1.00 11.58 34 ALA B CA 1
ATOM 1328 C C . ALA B 1 34 ? -7.828 0.960 4.805 1.00 12.41 34 ALA B C 1
ATOM 1329 O O . ALA B 1 34 ? -8.796 0.367 5.281 1.00 11.94 34 ALA B O 1
ATOM 1331 N N . THR B 1 35 ? -7.921 2.011 3.998 1.00 13.16 35 THR B N 1
ATOM 1332 C CA . THR B 1 35 ? -9.190 2.488 3.446 1.00 13.78 35 THR B CA 1
ATOM 1333 C C . THR B 1 35 ? -9.506 1.678 2.199 1.00 14.68 35 THR B C 1
ATOM 1334 O O . THR B 1 35 ? -8.651 0.959 1.702 1.00 14.10 35 THR B O 1
ATOM 1338 N N . GLU B 1 36 ? -10.712 1.835 1.658 1.00 15.12 36 GLU B N 1
ATOM 1339 C CA . GLU B 1 36 ? -11.088 1.113 0.448 1.00 15.75 36 GLU B CA 1
ATOM 1340 C C . GLU B 1 36 ? -10.258 1.523 -0.772 1.00 14.89 36 GLU B C 1
ATOM 1341 O O . GLU B 1 36 ? -9.845 0.658 -1.535 1.00 13.36 36 GLU B O 1
ATOM 1347 N N . PRO B 1 37 ? -9.978 2.813 -0.964 1.00 14.51 37 PRO B N 1
ATOM 1348 C CA . PRO B 1 37 ? -9.095 3.207 -2.062 1.00 14.17 37 PRO B CA 1
ATOM 1349 C C . PRO B 1 37 ? -7.658 2.674 -1.899 1.00 13.57 37 PRO B C 1
ATOM 1350 O O . PRO B 1 37 ? -7.024 2.362 -2.896 1.00 12.94 37 PRO B O 1
ATOM 1354 N N . GLU B 1 38 ? -7.183 2.562 -0.662 1.00 12.42 38 GLU B N 1
ATOM 1355 C CA . GLU B 1 38 ? -5.895 1.938 -0.387 1.00 11.56 38 GLU B CA 1
ATOM 1356 C C . GLU B 1 38 ? -5.926 0.458 -0.771 1.00 11.25 38 GLU B C 1
ATOM 1357 O O . GLU B 1 38 ? -4.995 -0.043 -1.374 1.00 9.91 38 GLU B O 1
ATOM 1363 N N . ARG B 1 39 ? -7.021 -0.236 -0.457 1.00 11.46 39 ARG B N 1
ATOM 1364 C CA . ARG B 1 39 ? -7.159 -1.633 -0.821 1.00 11.83 39 ARG B CA 1
ATOM 1365 C C . ARG B 1 39 ? -7.159 -1.776 -2.328 1.00 11.95 39 ARG B C 1
ATOM 1366 O O . ARG B 1 39 ? -6.463 -2.627 -2.872 1.00 11.75 39 ARG B O 1
ATOM 1374 N N . THR B 1 40 ? -7.973 -0.956 -2.986 1.00 12.78 40 THR B N 1
ATOM 1375 C CA . THR B 1 40 ? -8.036 -0.903 -4.446 1.00 13.11 40 THR B CA 1
ATOM 1376 C C . THR B 1 40 ? -6.649 -0.687 -5.074 1.00 12.47 40 THR B C 1
ATOM 1377 O O . THR B 1 40 ? -6.263 -1.414 -5.989 1.00 12.31 40 THR B O 1
ATOM 1381 N N . ALA B 1 41 ? -5.890 0.273 -4.557 1.00 12.04 41 ALA B N 1
ATOM 1382 C CA . ALA B 1 41 ? -4.570 0.593 -5.119 1.00 10.80 41 ALA B CA 1
ATOM 1383 C C . ALA B 1 41 ? -3.631 -0.615 -5.024 1.00 10.90 41 ALA B C 1
ATOM 1384 O O . ALA B 1 41 ? -2.970 -0.959 -5.990 1.00 10.32 41 ALA B O 1
ATOM 1386 N N . MET B 1 42 ? -3.588 -1.255 -3.862 1.00 11.00 42 MET B N 1
ATOM 1387 C CA . MET B 1 42 ? -2.670 -2.373 -3.629 1.00 10.68 42 MET B CA 1
ATOM 1388 C C . MET B 1 42 ? -3.036 -3.584 -4.487 1.00 10.54 42 MET B C 1
ATOM 1389 O O . MET B 1 42 ? -2.171 -4.321 -4.945 1.00 10.02 42 MET B O 1
ATOM 1394 N N . LYS B 1 43 ? -4.318 -3.761 -4.729 1.00 10.18 43 LYS B N 1
ATOM 1395 C CA . LYS B 1 43 ? -4.777 -4.871 -5.536 1.00 11.60 43 LYS B CA 1
ATOM 1396 C C . LYS B 1 43 ? -4.398 -4.664 -6.989 1.00 10.59 43 LYS B C 1
ATOM 1397 O O . LYS B 1 43 ? -4.183 -5.632 -7.699 1.00 10.44 43 LYS B O 1
ATOM 1403 N N . LYS B 1 44 ? -4.307 -3.416 -7.442 1.00 10.87 44 LYS B N 1
ATOM 1404 C CA . LYS B 1 44 ? -3.861 -3.152 -8.811 1.00 10.91 44 LYS B CA 1
ATOM 1405 C C . LYS B 1 44 ? -2.367 -3.484 -8.929 1.00 10.76 44 LYS B C 1
ATOM 1406 O O . LYS B 1 44 ? -1.943 -4.065 -9.923 1.00 11.11 44 LYS B O 1
ATOM 1412 N N . ILE B 1 45 ? -1.594 -3.186 -7.888 1.00 10.58 45 ILE B N 1
ATOM 1413 C CA . ILE B 1 45 ? -0.189 -3.586 -7.896 1.00 10.51 45 ILE B CA 1
ATOM 1414 C C . ILE B 1 45 ? -0.119 -5.117 -7.966 1.00 11.09 45 ILE B C 1
ATOM 1415 O O . ILE B 1 45 ? 0.594 -5.690 -8.800 1.00 11.26 45 ILE B O 1
ATOM 1420 N N . GLN B 1 46 ? -0.862 -5.773 -7.085 1.00 11.96 46 GLN B N 1
ATOM 1421 C CA . GLN B 1 46 ? -0.985 -7.233 -7.088 1.00 12.39 46 GLN B CA 1
ATOM 1422 C C . GLN B 1 46 ? -1.344 -7.797 -8.458 1.00 13.19 46 GLN B C 1
ATOM 1423 O O . GLN B 1 46 ? -0.727 -8.792 -8.899 1.00 12.87 46 GLN B O 1
ATOM 1429 N N . ASP B 1 47 ? -2.320 -7.182 -9.135 1.00 13.68 47 ASP B N 1
ATOM 1430 C CA . ASP B 1 47 ? -2.743 -7.633 -10.475 1.00 14.61 47 ASP B CA 1
ATOM 1431 C C . ASP B 1 47 ? -1.606 -7.646 -11.503 1.00 15.17 47 ASP B C 1
ATOM 1432 O O . ASP B 1 47 ? -1.545 -8.544 -12.348 1.00 15.14 47 ASP B O 1
ATOM 1437 N N . CYS B 1 48 ? -0.728 -6.648 -11.431 1.00 15.09 48 CYS B N 1
ATOM 1438 C CA . CYS B 1 48 ? 0.478 -6.587 -12.247 1.00 15.51 48 CYS B CA 1
ATOM 1439 C C . CYS B 1 48 ? 1.417 -7.789 -12.048 1.00 15.55 48 CYS B C 1
ATOM 1440 O O . CYS B 1 48 ? 1.896 -8.380 -13.018 1.00 15.84 48 CYS B O 1
ATOM 1443 N N . TYR B 1 49 ? 1.636 -8.183 -10.802 1.00 15.10 49 TYR B N 1
ATOM 1444 C CA . TYR B 1 49 ? 2.375 -9.408 -10.503 1.00 15.66 49 TYR B CA 1
ATOM 1445 C C . TYR B 1 49 ? 1.699 -10.684 -11.024 1.00 15.90 49 TYR B C 1
ATOM 1446 O O . TYR B 1 49 ? 2.360 -11.521 -11.650 1.00 16.62 49 TYR B O 1
ATOM 1455 N N . VAL B 1 50 ? 0.394 -10.823 -10.803 1.00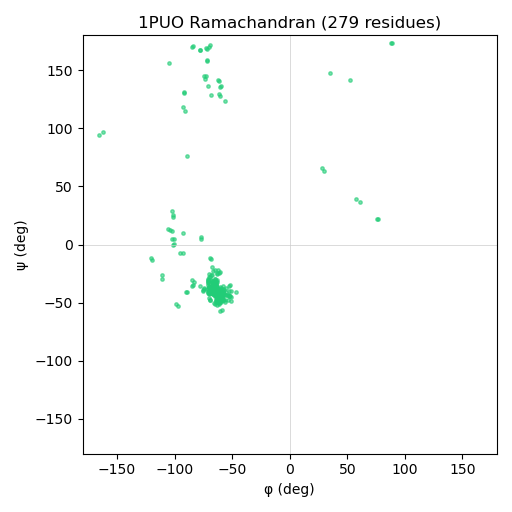 15.40 50 VAL B N 1
ATOM 1456 C CA . VAL B 1 50 ? -0.349 -11.964 -11.327 1.00 16.14 50 VAL B CA 1
ATOM 1457 C C . VAL B 1 50 ? -0.183 -12.065 -12.867 1.00 16.91 50 VAL B C 1
ATOM 1458 O O . VAL B 1 50 ? 0.184 -13.114 -13.384 1.00 16.41 50 VAL B O 1
ATOM 1462 N N . GLU B 1 51 ? -0.394 -10.953 -13.563 1.00 17.36 51 GLU B N 1
ATOM 1463 C CA . GLU B 1 51 ? -0.394 -10.921 -15.030 1.00 18.61 51 GLU B CA 1
ATOM 1464 C C . GLU B 1 51 ? 0.973 -11.182 -15.678 1.00 18.76 51 GLU B C 1
ATOM 1465 O O . GLU B 1 51 ? 1.043 -11.512 -16.857 1.00 19.89 51 GLU B O 1
ATOM 1471 N N . ASN B 1 52 ? 2.052 -11.021 -14.930 1.00 18.63 52 ASN B N 1
ATOM 1472 C CA . ASN B 1 52 ? 3.390 -11.196 -15.499 1.00 18.88 52 ASN B CA 1
ATOM 1473 C C . ASN B 1 52 ? 4.056 -12.529 -15.184 1.00 19.11 52 ASN B C 1
ATOM 1474 O O . ASN B 1 52 ? 5.182 -12.780 -15.619 1.00 19.61 52 ASN B O 1
ATOM 1479 N N . GLY B 1 53 ? 3.367 -13.374 -14.425 1.00 19.08 53 GLY B N 1
ATOM 1480 C CA . GLY B 1 53 ? 3.755 -14.764 -14.270 1.00 19.01 53 GLY B CA 1
ATOM 1481 C C . GLY B 1 53 ? 4.737 -15.065 -13.160 1.00 18.82 53 GLY B C 1
ATOM 1482 O O . GLY B 1 53 ? 5.304 -14.191 -12.523 1.00 18.78 53 GLY B O 1
ATOM 1483 N N . LEU B 1 54 ? 4.961 -16.350 -12.966 1.00 18.47 54 LEU B N 1
ATOM 1484 C CA . LEU B 1 54 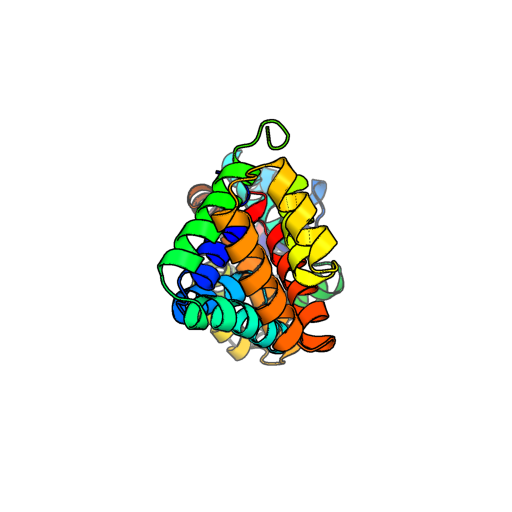? 5.690 -16.851 -11.833 1.00 18.04 54 LEU B CA 1
ATOM 1485 C C . LEU B 1 54 ? 7.160 -16.441 -11.804 1.00 18.06 54 LEU B C 1
ATOM 1486 O O . LEU B 1 54 ? 7.699 -16.107 -10.757 1.00 17.94 54 LEU B O 1
ATOM 1491 N N . ILE B 1 55 ? 7.823 -16.489 -12.948 1.00 17.57 55 ILE B N 1
ATOM 1492 C CA . ILE B 1 55 ? 9.242 -16.190 -12.969 1.00 17.53 55 ILE B CA 1
ATOM 1493 C C . ILE B 1 55 ? 9.501 -14.693 -12.713 1.00 17.50 55 ILE B C 1
ATOM 1494 O O . ILE B 1 55 ? 10.467 -14.340 -12.054 1.00 17.00 55 ILE B O 1
ATOM 1499 N N . SER B 1 56 ? 8.618 -13.842 -13.234 1.00 17.60 56 SER B N 1
ATOM 1500 C CA . SER B 1 56 ? 8.632 -12.407 -12.996 1.00 17.43 56 SER B CA 1
ATOM 1501 C C . SER B 1 56 ? 8.547 -12.124 -11.508 1.00 17.75 56 SER B C 1
ATOM 1502 O O . SER B 1 56 ? 9.252 -11.279 -10.978 1.00 17.39 56 SER B O 1
ATOM 1505 N N . ARG B 1 57 ? 7.687 -12.854 -10.824 1.00 18.47 57 ARG B N 1
ATOM 1506 C CA . ARG B 1 57 ? 7.495 -12.642 -9.404 1.00 19.55 57 ARG B CA 1
ATOM 1507 C C . ARG B 1 57 ? 8.732 -13.110 -8.613 1.00 19.37 57 ARG B C 1
ATOM 1508 O O . ARG B 1 57 ? 9.142 -12.464 -7.666 1.00 19.78 57 ARG B O 1
ATOM 1516 N N . VAL B 1 58 ? 9.354 -14.194 -9.056 1.00 19.23 58 VAL B N 1
ATOM 1517 C CA . VAL B 1 58 ? 10.609 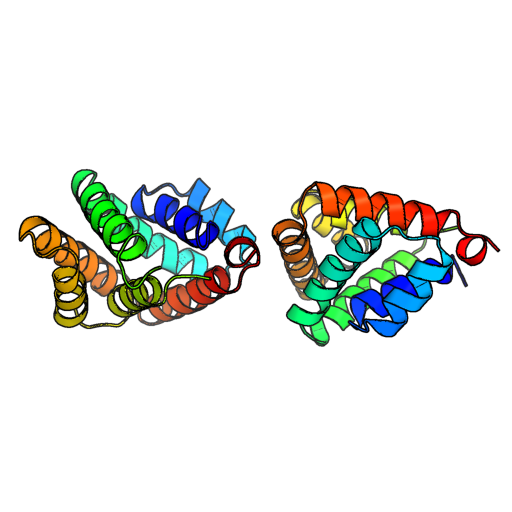-14.678 -8.476 1.00 19.40 58 VAL B CA 1
ATOM 1518 C C . VAL B 1 58 ? 11.735 -13.635 -8.616 1.00 18.74 58 VAL B C 1
ATOM 1519 O O . VAL B 1 58 ? 12.491 -13.388 -7.669 1.00 19.22 58 VAL B O 1
ATOM 1523 N N . LEU B 1 59 ? 11.855 -13.039 -9.797 1.00 18.10 59 LEU B N 1
ATOM 1524 C CA . LEU B 1 59 ? 12.930 -12.073 -10.062 1.00 17.38 59 LEU B CA 1
ATOM 1525 C C . LEU B 1 59 ? 12.722 -10.808 -9.232 1.00 17.17 59 LEU B C 1
ATOM 1526 O O . LEU B 1 59 ? 13.669 -10.251 -8.703 1.00 16.34 59 LEU B O 1
ATOM 1531 N N . ASP B 1 60 ? 11.474 -10.370 -9.100 1.00 16.92 60 ASP B N 1
ATOM 1532 C CA . ASP B 1 60 ? 11.172 -9.208 -8.275 1.00 17.44 60 ASP B CA 1
ATOM 1533 C C . ASP B 1 60 ? 11.502 -9.514 -6.820 1.00 16.97 60 ASP B C 1
ATOM 1534 O O . ASP B 1 60 ? 11.989 -8.658 -6.101 1.00 16.74 60 ASP B O 1
ATOM 1539 N N . GLY B 1 61 ? 11.287 -10.755 -6.402 1.00 17.26 61 GLY B N 1
ATOM 1540 C CA . GLY B 1 61 ? 11.593 -11.172 -5.040 1.00 17.44 61 GLY B CA 1
ATOM 1541 C C . GLY B 1 61 ? 13.083 -11.127 -4.785 1.00 17.77 61 GLY B C 1
ATOM 1542 O O . GLY B 1 61 ? 13.535 -10.736 -3.709 1.00 17.15 61 GLY B O 1
ATOM 1543 N N . LEU B 1 62 ? 13.838 -11.517 -5.806 1.00 18.06 62 LEU B N 1
ATOM 1544 C CA . LEU B 1 62 ? 15.287 -11.476 -5.772 1.00 18.42 62 LEU B CA 1
ATOM 1545 C C . LEU B 1 62 ? 15.774 -10.042 -5.577 1.00 18.18 62 LEU B C 1
ATOM 1546 O O . LEU B 1 62 ? 16.678 -9.802 -4.783 1.00 18.41 62 LEU B O 1
ATOM 1551 N N . VAL B 1 63 ? 15.168 -9.090 -6.282 1.00 17.52 63 VAL B N 1
ATOM 1552 C CA . VAL B 1 63 ? 15.519 -7.693 -6.118 1.00 17.23 63 VAL B CA 1
ATOM 1553 C C . VAL B 1 63 ? 15.255 -7.268 -4.677 1.00 17.46 63 VAL B C 1
ATOM 1554 O O . VAL B 1 63 ? 16.120 -6.677 -4.047 1.00 16.47 63 VAL B O 1
ATOM 1558 N N . MET B 1 64 ? 14.069 -7.585 -4.163 1.00 17.38 64 MET B N 1
ATOM 1559 C CA . MET B 1 64 ? 13.701 -7.181 -2.807 1.00 17.90 64 MET B CA 1
ATOM 1560 C C . MET B 1 64 ? 14.635 -7.801 -1.752 1.00 19.03 64 MET B C 1
ATOM 1561 O O . MET B 1 64 ? 14.986 -7.139 -0.773 1.00 18.58 64 MET B O 1
ATOM 1566 N N . THR B 1 65 ? 15.032 -9.058 -1.951 1.00 20.13 65 THR B N 1
ATOM 1567 C CA . THR B 1 65 ? 15.934 -9.744 -1.021 1.00 21.26 65 THR B CA 1
ATOM 1568 C C . THR B 1 65 ? 17.344 -9.137 -1.066 1.00 21.61 65 THR B C 1
ATOM 1569 O O . THR B 1 65 ? 17.989 -8.982 -0.031 1.00 22.27 65 THR B O 1
ATOM 1573 N N . THR B 1 66 ? 17.793 -8.741 -2.252 1.00 22.33 66 THR B N 1
ATOM 1574 C CA . THR B 1 66 ? 19.116 -8.152 -2.431 1.00 22.92 66 THR B CA 1
ATOM 1575 C C . THR B 1 66 ? 19.221 -6.748 -1.818 1.00 23.43 66 THR B C 1
ATOM 1576 O O . THR B 1 66 ? 20.203 -6.427 -1.134 1.00 23.26 66 THR B O 1
ATOM 1580 N N . ILE B 1 67 ? 18.220 -5.908 -2.068 1.00 24.04 67 ILE B N 1
ATOM 1581 C CA . ILE B 1 67 ? 18.191 -4.559 -1.500 1.00 24.79 67 ILE B CA 1
ATOM 1582 C C . ILE B 1 67 ? 18.072 -4.636 0.023 1.00 25.59 67 ILE B C 1
ATOM 1583 O O . ILE B 1 67 ? 18.763 -3.916 0.742 1.00 25.56 67 ILE B O 1
ATOM 1588 N N . SER B 1 68 ? 17.190 -5.513 0.498 1.00 26.56 68 SER B N 1
ATOM 1589 C CA . SER B 1 68 ? 16.902 -5.670 1.920 1.00 27.32 68 SER B CA 1
ATOM 1590 C C . SER B 1 68 ? 18.093 -6.186 2.726 1.00 28.33 68 SER B C 1
ATOM 1591 O O . SER B 1 68 ? 18.234 -5.844 3.897 1.00 28.30 68 SER B O 1
ATOM 1594 N N . SER B 1 69 ? 18.938 -7.003 2.097 1.00 29.35 69 SER B N 1
ATOM 1595 C CA . SER B 1 69 ? 20.110 -7.586 2.762 1.00 30.34 69 SER B CA 1
ATOM 1596 C C . SER B 1 69 ? 21.406 -6.913 2.315 1.00 31.14 69 SER B C 1
ATOM 1597 O O . SER B 1 69 ? 22.500 -7.418 2.596 1.00 31.25 69 SER B O 1
ATOM 1600 N N . SER B 1 70 ? 21.283 -5.770 1.641 1.00 32.00 70 SER B N 1
ATOM 1601 C CA . SER B 1 70 ? 22.440 -5.011 1.181 1.00 32.83 70 SER B CA 1
ATOM 1602 C C . SER B 1 70 ? 23.177 -4.391 2.355 1.00 33.99 70 SER B C 1
ATOM 1603 O O . SER B 1 70 ? 22.678 -4.376 3.487 1.00 33.85 70 SER B O 1
ATOM 1606 N N . LYS B 1 71 ? 24.362 -3.863 2.061 1.00 35.28 71 LYS B N 1
ATOM 1607 C CA . LYS B 1 71 ? 25.235 -3.289 3.081 1.00 36.31 71 LYS B CA 1
ATOM 1608 C C . LYS B 1 71 ? 24.597 -2.031 3.684 1.00 36.62 71 LYS B C 1
ATOM 1609 O O . LYS B 1 71 ? 24.618 -1.843 4.895 1.00 36.90 71 LYS B O 1
ATOM 1615 N N . ASP B 1 72 ? 23.983 -1.194 2.850 1.00 37.17 72 ASP B N 1
ATOM 1616 C CA . ASP B 1 72 ? 23.329 0.020 3.357 1.00 37.47 72 ASP B CA 1
ATOM 1617 C C . ASP B 1 72 ? 21.956 -0.232 4.022 1.00 37.02 72 ASP B C 1
ATOM 1618 O O . ASP B 1 72 ? 21.276 0.714 4.412 1.00 37.29 72 ASP B O 1
ATOM 1623 N N . CYS B 1 73 ? 21.567 -1.499 4.161 1.00 36.38 73 CYS B N 1
ATOM 1624 C CA . CYS B 1 73 ? 20.435 -1.882 5.008 1.00 35.75 73 CYS B CA 1
ATOM 1625 C C . CYS B 1 73 ? 20.855 -2.468 6.368 1.00 36.40 73 CYS B C 1
ATOM 1626 O O . CYS B 1 73 ? 20.023 -2.980 7.107 1.00 36.25 73 CYS B O 1
ATOM 1629 N N . MET B 1 74 ? 22.131 -2.349 6.720 1.00 37.24 74 MET B N 1
ATOM 1630 C CA . MET B 1 74 ? 22.615 -2.799 8.023 1.00 38.03 74 MET B CA 1
ATOM 1631 C C . MET B 1 74 ? 22.497 -1.661 9.031 1.00 37.96 74 MET B C 1
ATOM 1632 O O . MET B 1 74 ? 22.382 -1.900 10.233 1.00 38.35 74 MET B O 1
ATOM 1637 N N . GLU B 1 93 ? 12.461 -0.689 11.855 1.00 27.20 93 GLU B N 1
ATOM 1638 C CA . GLU B 1 93 ? 12.163 0.331 10.854 1.00 27.54 93 GLU B CA 1
ATOM 1639 C C . GLU B 1 93 ? 12.589 -0.118 9.458 1.00 26.58 93 GLU B C 1
ATOM 1640 O O . GLU B 1 93 ? 13.642 -0.726 9.296 1.00 26.52 93 GLU B O 1
ATOM 1646 N N . ILE B 1 94 ? 11.782 0.212 8.454 1.00 25.51 94 ILE B N 1
ATOM 1647 C CA . ILE B 1 94 ? 12.077 -0.164 7.078 1.00 25.05 94 ILE B CA 1
ATOM 1648 C C . ILE B 1 94 ? 13.410 0.462 6.665 1.00 24.68 94 ILE B C 1
ATOM 1649 O O . ILE B 1 94 ? 13.690 1.616 6.960 1.00 24.19 94 ILE B O 1
ATOM 1654 N N . CYS B 1 95 ? 14.244 -0.325 6.011 1.00 24.38 95 CYS B N 1
ATOM 1655 C CA . CYS B 1 95 ? 15.494 0.186 5.499 1.00 24.21 95 CYS B CA 1
ATOM 1656 C C . CYS B 1 95 ? 15.189 1.305 4.497 1.00 23.23 95 CYS B C 1
ATOM 1657 O O . CYS B 1 95 ? 14.343 1.125 3.609 1.00 22.72 95 CYS B O 1
ATOM 1660 N N . PRO B 1 96 ? 15.804 2.478 4.663 1.00 21.95 96 PRO B N 1
ATOM 1661 C CA . PRO B 1 96 ? 15.559 3.592 3.743 1.00 21.21 96 PRO B CA 1
ATOM 1662 C C . PRO B 1 96 ? 15.734 3.226 2.274 1.00 20.35 96 PRO B C 1
ATOM 1663 O O . PRO B 1 96 ? 14.972 3.735 1.464 1.00 19.94 96 PRO B O 1
ATOM 1667 N N . ALA B 1 97 ? 16.680 2.354 1.958 1.00 19.60 97 ALA B N 1
ATOM 1668 C CA . ALA B 1 97 ? 16.899 1.906 0.583 1.00 19.48 97 ALA B CA 1
ATOM 1669 C C . ALA B 1 97 ? 15.707 1.120 0.036 1.00 19.02 97 ALA B C 1
ATOM 1670 O O . ALA B 1 97 ? 15.426 1.176 -1.161 1.00 18.91 97 ALA B O 1
ATOM 1672 N N . VAL B 1 98 ? 15.032 0.372 0.903 1.00 18.73 98 VAL B N 1
ATOM 1673 C CA . VAL B 1 98 ? 13.814 -0.339 0.506 1.00 18.34 98 VAL B CA 1
ATOM 1674 C C . VAL B 1 98 ? 12.684 0.656 0.233 1.00 18.08 98 VAL B C 1
ATOM 1675 O O . VAL B 1 98 ? 12.022 0.576 -0.816 1.00 17.16 98 VAL B O 1
ATOM 1679 N N . LYS B 1 99 ? 12.477 1.608 1.148 1.00 17.79 99 LYS B N 1
ATOM 1680 C CA . LYS B 1 99 ? 11.451 2.650 0.938 1.00 17.83 99 LYS B CA 1
ATOM 1681 C C . LYS B 1 99 ? 11.706 3.423 -0.344 1.00 17.27 99 LYS B C 1
ATOM 1682 O O . LYS B 1 99 ? 10.779 3.723 -1.075 1.00 16.45 99 LYS B O 1
ATOM 1688 N N . ARG B 1 100 ? 12.968 3.732 -0.616 1.00 16.95 100 ARG B N 1
ATOM 1689 C CA . ARG B 1 100 ? 13.323 4.442 -1.833 1.00 17.12 100 ARG B CA 1
ATOM 1690 C C . ARG B 1 100 ? 13.004 3.618 -3.067 1.00 15.55 100 ARG B C 1
ATOM 1691 O O . ARG B 1 100 ? 12.624 4.157 -4.080 1.00 15.23 100 ARG B O 1
ATOM 1699 N N . ASP B 1 101 ? 13.214 2.314 -2.987 1.00 14.52 101 ASP B N 1
ATOM 1700 C CA . ASP B 1 101 ? 12.961 1.443 -4.119 1.00 14.26 101 ASP B CA 1
ATOM 1701 C C . ASP B 1 101 ? 11.464 1.441 -4.418 1.00 13.54 101 ASP B C 1
ATOM 1702 O O . ASP B 1 101 ? 11.054 1.516 -5.577 1.00 12.92 101 ASP B O 1
ATOM 1707 N N . VAL B 1 102 ? 10.661 1.386 -3.360 1.00 12.53 102 VAL B N 1
ATOM 1708 C CA . VAL B 1 102 ? 9.206 1.387 -3.474 1.00 12.45 102 VAL B CA 1
ATOM 1709 C C . VAL B 1 102 ? 8.679 2.752 -3.944 1.00 12.30 102 VAL B C 1
ATOM 1710 O O . VAL B 1 102 ? 7.795 2.815 -4.778 1.00 11.75 102 VAL B O 1
ATOM 1714 N N . ASP B 1 103 ? 9.235 3.836 -3.411 1.00 12.97 103 ASP B N 1
ATOM 1715 C CA . ASP B 1 103 ? 8.867 5.190 -3.844 1.00 13.24 103 ASP B CA 1
ATOM 1716 C C . ASP B 1 103 ? 9.134 5.369 -5.341 1.00 13.58 103 ASP B C 1
ATOM 1717 O O . ASP B 1 103 ? 8.324 5.931 -6.050 1.00 13.49 103 ASP B O 1
ATOM 1722 N N . LEU B 1 104 ? 10.292 4.917 -5.806 1.00 13.60 104 LEU B N 1
ATOM 1723 C CA . LEU B 1 104 ? 10.629 5.021 -7.229 1.00 14.60 104 LEU B CA 1
ATOM 1724 C C . LEU B 1 104 ? 9.757 4.105 -8.093 1.00 14.05 104 LEU B C 1
ATOM 1725 O O . LEU B 1 104 ? 9.351 4.481 -9.189 1.00 14.13 104 LEU B O 1
ATOM 1730 N N . PHE B 1 105 ? 9.466 2.908 -7.608 1.00 13.85 105 PHE B N 1
ATOM 1731 C CA . PHE B 1 105 ? 8.590 1.980 -8.333 1.00 13.70 105 PHE B CA 1
ATOM 1732 C C . PHE B 1 105 ? 7.226 2.614 -8.575 1.00 13.96 105 PHE B C 1
ATOM 1733 O O . PHE B 1 105 ? 6.610 2.404 -9.613 1.00 13.13 105 PHE B O 1
ATOM 1741 N N . LEU B 1 106 ? 6.771 3.401 -7.605 1.00 14.16 106 LEU B N 1
ATOM 1742 C CA . LEU B 1 106 ? 5.432 3.976 -7.652 1.00 14.88 106 LEU B CA 1
ATOM 1743 C C . LEU B 1 106 ? 5.409 5.340 -8.352 1.00 15.74 106 LEU B C 1
ATOM 1744 O O . LEU B 1 106 ? 4.491 5.606 -9.112 1.00 16.42 106 LEU B O 1
ATOM 1749 N N . THR B 1 107 ? 6.409 6.189 -8.103 1.00 16.35 107 THR B N 1
ATOM 1750 C CA . THR B 1 107 ? 6.368 7.602 -8.552 1.00 17.16 107 THR B CA 1
ATOM 1751 C C . THR B 1 107 ? 7.495 8.033 -9.482 1.00 17.63 107 THR B C 1
ATOM 1752 O O . THR B 1 107 ? 7.435 9.119 -10.052 1.00 18.15 107 THR B O 1
ATOM 1756 N N . GLY B 1 108 ? 8.526 7.211 -9.612 1.00 17.58 108 GLY B N 1
ATOM 1757 C CA . GLY B 1 108 ? 9.641 7.525 -10.482 1.00 17.73 108 GLY B CA 1
ATOM 1758 C C . GLY B 1 108 ? 9.297 7.259 -11.934 1.00 17.43 108 GLY B C 1
ATOM 1759 O O . GLY B 1 108 ? 8.277 6.636 -12.252 1.00 16.99 108 GLY B O 1
ATOM 1760 N N . THR B 1 109 ? 10.136 7.756 -12.831 1.00 17.66 109 THR B N 1
ATOM 1761 C CA . THR B 1 109 ? 10.062 7.328 -14.221 1.00 17.29 109 THR B CA 1
ATOM 1762 C C . THR B 1 109 ? 10.590 5.891 -14.273 1.00 16.90 109 THR B C 1
ATOM 1763 O O . THR B 1 109 ? 11.305 5.448 -13.372 1.00 15.56 109 THR B O 1
ATOM 1767 N N . PRO B 1 110 ? 10.232 5.146 -15.311 1.00 16.98 110 PRO B N 1
ATOM 1768 C CA . PRO B 1 110 ? 10.782 3.807 -15.488 1.00 16.74 110 PRO B CA 1
ATOM 1769 C C . PRO B 1 110 ? 12.303 3.814 -15.438 1.00 16.97 110 PRO B C 1
ATOM 1770 O O . PRO B 1 110 ? 12.860 2.957 -14.773 1.00 16.41 110 PRO B O 1
ATOM 1774 N N . ASP B 1 111 ? 12.949 4.765 -16.109 1.00 17.09 111 ASP B N 1
ATOM 1775 C CA . ASP B 1 111 ? 14.416 4.807 -16.130 1.00 18.24 111 ASP B CA 1
ATOM 1776 C C . ASP B 1 111 ? 14.967 5.006 -14.727 1.00 17.85 111 ASP B C 1
ATOM 1777 O O . ASP B 1 111 ? 15.941 4.376 -14.360 1.00 19.24 111 ASP B O 1
ATOM 1782 N N . GLU B 1 112 ? 14.343 5.882 -13.948 1.00 18.24 112 GLU B N 1
ATOM 1783 C CA . GLU B 1 112 ? 14.768 6.128 -12.564 1.00 18.30 112 GLU B CA 1
ATOM 1784 C C . GLU B 1 112 ? 14.687 4.874 -11.696 1.00 17.66 112 GLU B C 1
ATOM 1785 O O . GLU B 1 112 ? 15.627 4.549 -10.978 1.00 17.42 112 GLU B O 1
ATOM 1791 N N . TYR B 1 113 ? 13.555 4.182 -11.759 1.00 16.49 113 TYR B N 1
ATOM 1792 C CA . TYR B 1 113 ? 13.381 2.944 -11.022 1.00 16.51 113 TYR B CA 1
ATOM 1793 C C . TYR B 1 113 ? 14.371 1.870 -11.441 1.00 16.45 113 TYR B C 1
ATOM 1794 O O . TYR B 1 113 ? 14.980 1.235 -10.599 1.00 16.47 113 TYR B O 1
ATOM 1803 N N . VAL B 1 114 ? 14.513 1.666 -12.749 1.00 17.21 114 VAL B N 1
ATOM 1804 C CA . VAL B 1 114 ? 15.350 0.604 -13.281 1.00 18.12 114 VAL B CA 1
ATOM 1805 C C . VAL B 1 114 ? 16.813 0.878 -12.956 1.00 19.02 114 VAL B C 1
ATOM 1806 O O . VAL B 1 114 ? 17.543 -0.027 -12.581 1.00 18.83 114 VAL B O 1
ATOM 1810 N N . GLU B 1 115 ? 17.222 2.135 -13.085 1.00 20.55 115 GLU B N 1
ATOM 1811 C CA . GLU B 1 115 ? 18.584 2.559 -12.756 1.00 21.71 115 GLU B CA 1
ATOM 1812 C C . GLU B 1 115 ? 18.927 2.250 -11.298 1.00 21.57 115 GLU B C 1
ATOM 1813 O O . GLU B 1 115 ? 20.047 1.807 -10.991 1.00 22.23 115 GLU B O 1
ATOM 1819 N N . GLN B 1 116 ? 17.959 2.486 -10.417 1.00 21.24 116 GLN B N 1
ATOM 1820 C CA . GLN B 1 116 ? 18.095 2.227 -8.990 1.00 21.42 116 GLN B CA 1
ATOM 1821 C C . GLN B 1 116 ? 18.238 0.732 -8.710 1.00 21.27 116 GLN B C 1
ATOM 1822 O O . GLN B 1 116 ? 19.040 0.339 -7.867 1.00 21.25 116 GLN B O 1
ATOM 1828 N N . VAL B 1 117 ? 17.470 -0.097 -9.421 1.00 21.28 117 VAL B N 1
ATOM 1829 C CA . VAL B 1 117 ? 17.603 -1.554 -9.310 1.00 21.33 117 VAL B CA 1
ATOM 1830 C C . VAL B 1 117 ? 19.007 -2.009 -9.748 1.00 22.35 117 VAL B C 1
ATOM 1831 O O . VAL B 1 117 ? 19.601 -2.879 -9.111 1.00 21.92 117 VAL B O 1
ATOM 1835 N N . ALA B 1 118 ? 19.538 -1.391 -10.807 1.00 23.43 118 ALA B N 1
ATOM 1836 C CA . ALA B 1 118 ? 20.844 -1.757 -11.360 1.00 24.80 118 ALA B CA 1
ATOM 1837 C C . ALA B 1 118 ? 21.983 -1.519 -10.369 1.00 26.01 118 ALA B C 1
ATOM 1838 O O . ALA B 1 118 ? 23.002 -2.198 -10.439 1.00 26.75 118 ALA B O 1
ATOM 1840 N N . GLN B 1 119 ? 21.795 -0.594 -9.425 1.00 27.51 119 GLN B N 1
ATOM 1841 C CA . GLN B 1 119 ? 22.763 -0.376 -8.337 1.00 28.67 119 GLN B CA 1
ATOM 1842 C C . GLN B 1 119 ? 22.948 -1.608 -7.446 1.00 29.20 119 GLN B C 1
ATOM 1843 O O . GLN B 1 119 ? 23.974 -1.742 -6.792 1.00 29.62 119 GLN B O 1
ATOM 1849 N N . TYR B 1 120 ? 21.945 -2.483 -7.399 1.00 29.59 120 TYR B N 1
ATOM 1850 C CA . TYR B 1 120 ? 21.953 -3.657 -6.525 1.00 30.09 120 TYR B CA 1
ATOM 1851 C C . TYR B 1 120 ? 22.071 -4.995 -7.255 1.00 30.88 120 TYR B C 1
ATOM 1852 O O . TYR B 1 120 ? 22.532 -5.979 -6.677 1.00 31.12 120 TYR B O 1
ATOM 1861 N N . LYS B 1 121 ? 21.620 -5.033 -8.506 1.00 31.92 121 LYS B N 1
ATOM 1862 C CA . LYS B 1 121 ? 21.516 -6.261 -9.285 1.00 32.39 121 LYS B CA 1
ATOM 1863 C C . LYS B 1 121 ? 21.321 -5.885 -10.751 1.00 32.66 121 LYS B C 1
ATOM 1864 O O . LYS B 1 121 ? 20.192 -5.646 -11.215 1.00 32.71 121 LYS B O 1
ATOM 1870 N N . ALA B 1 122 ? 22.436 -5.831 -11.472 1.00 32.46 122 ALA B N 1
ATOM 1871 C CA . ALA B 1 122 ? 22.448 -5.331 -12.844 1.00 32.37 122 ALA B CA 1
ATOM 1872 C C . ALA B 1 122 ? 22.279 -6.415 -13.911 1.00 31.80 122 ALA B C 1
ATOM 1873 O O . ALA B 1 122 ? 22.446 -6.125 -15.095 1.00 32.71 122 ALA B O 1
ATOM 1875 N N . LEU B 1 123 ? 21.948 -7.647 -13.521 1.00 31.12 123 LEU B N 1
ATOM 1876 C CA . LEU B 1 123 ? 21.695 -8.708 -14.505 1.00 30.52 123 LEU B CA 1
ATOM 1877 C C . LEU B 1 123 ? 20.594 -8.268 -15.484 1.00 29.52 123 LEU B C 1
ATOM 1878 O O . LEU B 1 123 ? 19.512 -7.897 -15.030 1.00 29.22 123 LEU B O 1
ATOM 1883 N N . PRO B 1 124 ? 20.864 -8.271 -16.797 1.00 27.94 124 PRO B N 1
ATOM 1884 C CA . PRO B 1 124 ? 19.893 -7.796 -17.794 1.00 26.74 124 PRO B CA 1
ATOM 1885 C C . PRO B 1 124 ? 18.463 -8.317 -17.632 1.00 25.38 124 PRO B C 1
ATOM 1886 O O . PRO B 1 124 ? 17.534 -7.553 -17.837 1.00 24.80 124 PRO B O 1
ATOM 1890 N N . VAL B 1 125 ? 18.305 -9.596 -17.303 1.00 23.79 125 VAL B N 1
ATOM 1891 C CA . VAL B 1 125 ? 16.980 -10.198 -17.163 1.00 22.86 125 VAL B CA 1
ATOM 1892 C C . VAL B 1 125 ? 16.202 -9.610 -15.983 1.00 21.62 125 VAL B C 1
ATOM 1893 O O . VAL B 1 125 ? 14.990 -9.455 -16.057 1.00 21.01 125 VAL B O 1
ATOM 1897 N N . VAL B 1 126 ? 16.914 -9.311 -14.901 1.00 20.96 126 VAL B N 1
ATOM 1898 C CA . VAL B 1 126 ? 16.335 -8.667 -13.731 1.00 20.00 126 VAL B CA 1
ATOM 1899 C C . VAL B 1 126 ? 15.896 -7.251 -14.067 1.00 19.65 126 VAL B C 1
ATOM 1900 O O . VAL B 1 126 ? 14.821 -6.826 -13.669 1.00 19.61 126 VAL B O 1
ATOM 1904 N N . LEU B 1 127 ? 16.723 -6.529 -14.817 1.00 19.31 127 LEU B N 1
ATOM 1905 C CA . LEU B 1 127 ? 16.389 -5.173 -15.232 1.00 19.20 127 LEU B CA 1
ATOM 1906 C C . LEU B 1 127 ? 15.236 -5.151 -16.229 1.00 18.50 127 LEU B C 1
ATOM 1907 O O . LEU B 1 127 ? 14.346 -4.293 -16.135 1.00 18.30 127 LEU B O 1
ATOM 1912 N N . GLU B 1 128 ? 15.231 -6.099 -17.172 1.00 17.75 128 GLU B N 1
ATOM 1913 C CA . GLU B 1 128 ? 14.126 -6.201 -18.127 1.00 17.34 128 GLU B CA 1
ATOM 1914 C C . GLU B 1 128 ? 12.829 -6.482 -17.378 1.00 16.14 128 GLU B C 1
ATOM 1915 O O . GLU B 1 128 ? 11.795 -5.877 -17.674 1.00 15.22 128 GLU B O 1
ATOM 1921 N N . ASN B 1 129 ? 12.887 -7.413 -16.423 1.00 15.02 129 ASN B N 1
ATOM 1922 C CA . ASN B 1 129 ? 11.709 -7.766 -15.623 1.00 14.87 129 ASN B CA 1
ATOM 1923 C C . ASN B 1 129 ? 11.215 -6.562 -14.813 1.00 14.36 129 ASN B C 1
ATOM 1924 O O . ASN B 1 129 ? 10.026 -6.346 -14.684 1.00 13.11 129 ASN B O 1
ATOM 1929 N N . ALA B 1 130 ? 12.151 -5.806 -14.252 1.00 13.66 130 ALA B N 1
ATOM 1930 C CA . ALA B 1 130 ? 11.832 -4.644 -13.433 1.00 13.84 130 ALA B CA 1
ATOM 1931 C C . ALA B 1 130 ? 11.090 -3.624 -14.266 1.00 13.45 130 ALA B C 1
ATOM 1932 O O . ALA B 1 130 ? 10.088 -3.069 -13.831 1.00 13.57 130 ALA B O 1
ATOM 1934 N N . ARG B 1 131 ? 11.551 -3.421 -15.491 1.00 13.05 131 ARG B N 1
ATOM 1935 C CA . ARG B 1 131 ? 10.915 -2.454 -16.375 1.00 12.16 131 ARG B CA 1
ATOM 1936 C C . ARG B 1 131 ? 9.513 -2.890 -16.780 1.00 11.54 131 ARG B C 1
ATOM 1937 O O . ARG B 1 131 ? 8.637 -2.056 -16.968 1.00 11.36 131 ARG B O 1
ATOM 1945 N N . ILE B 1 132 ? 9.314 -4.193 -16.953 1.00 11.64 132 ILE B N 1
ATOM 1946 C CA . ILE B 1 132 ? 7.983 -4.712 -17.312 1.00 10.77 132 ILE B CA 1
ATOM 1947 C C . ILE B 1 132 ? 6.964 -4.447 -16.191 1.00 10.74 132 ILE B C 1
ATOM 1948 O O . ILE B 1 132 ? 5.849 -3.989 -16.461 1.00 10.25 132 ILE B O 1
ATOM 1953 N N . LEU B 1 133 ? 7.335 -4.757 -14.952 1.00 10.79 133 LEU B N 1
ATOM 1954 C CA . LEU B 1 133 ? 6.450 -4.548 -13.795 1.00 10.87 133 LEU B CA 1
ATOM 1955 C C . LEU B 1 133 ? 6.180 -3.074 -13.596 1.00 10.68 133 LEU B C 1
ATOM 1956 O O . LEU B 1 133 ? 5.043 -2.655 -13.360 1.00 10.68 133 LEU B O 1
ATOM 1961 N N . LYS B 1 134 ? 7.232 -2.280 -13.718 1.00 11.47 134 LYS B N 1
ATOM 1962 C CA . LYS B 1 134 ? 7.119 -0.823 -13.630 1.00 11.43 134 LYS B CA 1
ATOM 1963 C C . LYS B 1 134 ? 6.186 -0.229 -14.683 1.00 11.01 134 LYS B C 1
ATOM 1964 O O . LYS B 1 134 ? 5.327 0.593 -14.381 1.00 11.81 134 LYS B O 1
ATOM 1970 N N . ASN B 1 135 ? 6.323 -0.664 -15.925 1.00 11.63 135 ASN B N 1
ATOM 1971 C CA . ASN B 1 135 ? 5.406 -0.233 -16.968 1.00 11.86 135 ASN B CA 1
ATOM 1972 C C . ASN B 1 135 ? 3.991 -0.674 -16.662 1.00 11.95 135 ASN B C 1
ATOM 1973 O O . ASN B 1 135 ? 3.059 0.071 -16.897 1.00 12.00 135 ASN B O 1
ATOM 1978 N N . CYS B 1 136 ? 3.826 -1.884 -16.126 1.00 12.90 136 CYS B N 1
ATOM 1979 C CA . CYS B 1 136 ? 2.494 -2.356 -15.757 1.00 12.94 136 CYS B CA 1
ATOM 1980 C C . CYS B 1 136 ? 1.841 -1.485 -14.669 1.00 13.15 136 CYS B C 1
ATOM 1981 O O . CYS B 1 136 ? 0.689 -1.113 -14.803 1.00 13.00 136 CYS B O 1
ATOM 1984 N N . VAL B 1 137 ? 2.536 -1.184 -13.582 1.00 13.30 137 VAL B N 1
ATOM 1985 C CA . VAL B 1 137 ? 1.910 -0.384 -12.523 1.00 13.99 137 VAL B CA 1
ATOM 1986 C C . VAL B 1 137 ? 1.641 1.050 -12.986 1.00 14.19 137 VAL B C 1
ATOM 1987 O O . VAL B 1 137 ? 0.624 1.642 -12.623 1.00 15.38 137 VAL B O 1
ATOM 1991 N N . ASP B 1 138 ? 2.532 1.605 -13.801 1.00 14.82 138 ASP B N 1
ATOM 1992 C CA . ASP B 1 138 ? 2.303 2.939 -14.357 1.00 15.05 138 ASP B CA 1
ATOM 1993 C C . ASP B 1 138 ? 1.064 2.972 -15.265 1.00 15.62 138 ASP B C 1
ATOM 1994 O O . ASP B 1 138 ? 0.322 3.955 -15.274 1.00 16.10 138 ASP B O 1
ATOM 1999 N N . ALA B 1 139 ? 0.876 1.910 -16.048 1.00 15.95 139 ALA B N 1
ATOM 2000 C CA . ALA B 1 139 ? -0.254 1.817 -16.964 1.00 16.24 139 ALA B CA 1
ATOM 2001 C C . ALA B 1 139 ? -1.567 1.531 -16.220 1.00 16.37 139 ALA B C 1
ATOM 2002 O O . ALA B 1 139 ? -2.596 2.075 -16.562 1.00 17.11 139 ALA B O 1
ATOM 2004 N N . LYS B 1 140 ? -1.515 0.707 -15.178 1.00 16.22 140 LYS B N 1
ATOM 2005 C CA . LYS B 1 140 ? -2.724 0.224 -14.512 1.00 16.38 140 LYS B CA 1
ATOM 2006 C C . LYS B 1 140 ? -3.246 1.216 -13.461 1.00 15.79 140 LYS B C 1
ATOM 2007 O O . LYS B 1 140 ? -4.448 1.380 -13.278 1.00 14.31 140 LYS B O 1
ATOM 2013 N N . MET B 1 141 ? -2.329 1.891 -12.793 1.00 15.41 141 MET B N 1
ATOM 2014 C CA . MET B 1 141 ? -2.684 2.718 -11.650 1.00 16.02 141 MET B CA 1
ATOM 2015 C C . MET B 1 141 ? -2.957 4.151 -12.072 1.00 16.42 141 MET B C 1
ATOM 2016 O O . MET B 1 141 ? -2.134 4.779 -12.762 1.00 16.39 141 MET B O 1
ATOM 2021 N N . THR B 1 142 ? -4.094 4.675 -11.617 1.00 16.67 142 THR B N 1
ATOM 2022 C CA . THR B 1 142 ? -4.394 6.091 -11.742 1.00 17.19 142 THR B CA 1
ATOM 2023 C C . THR B 1 142 ? -3.537 6.893 -10.785 1.00 17.28 142 THR B C 1
ATOM 2024 O O . THR B 1 142 ? -2.931 6.355 -9.860 1.00 16.68 142 THR B O 1
ATOM 2028 N N . GLU B 1 143 ? -3.538 8.204 -10.982 1.00 17.16 143 GLU B N 1
ATOM 2029 C CA . GLU B 1 143 ? -2.951 9.099 -10.009 1.00 17.63 143 GLU B CA 1
ATOM 2030 C C . GLU B 1 143 ? -3.513 8.863 -8.606 1.00 16.47 143 GLU B C 1
ATOM 2031 O O . GLU B 1 143 ? -2.762 8.847 -7.647 1.00 15.45 143 GLU B O 1
ATOM 2037 N N . GLU B 1 144 ? -4.827 8.680 -8.494 1.00 15.62 144 GLU B N 1
ATOM 2038 C CA . GLU B 1 144 ? -5.457 8.405 -7.209 1.00 16.11 144 GLU B CA 1
ATOM 2039 C C . GLU B 1 144 ? -4.987 7.058 -6.615 1.00 15.03 144 GLU B C 1
ATOM 2040 O O . GLU B 1 144 ? -4.794 6.944 -5.400 1.00 13.24 144 GLU B O 1
ATOM 2046 N N . ASP B 1 145 ? -4.802 6.050 -7.464 1.00 14.09 145 ASP B N 1
ATOM 2047 C CA . ASP B 1 145 ? -4.280 4.757 -7.014 1.00 13.70 145 ASP B CA 1
ATOM 2048 C C . ASP B 1 145 ? -2.897 4.933 -6.414 1.00 12.97 145 ASP B C 1
ATOM 2049 O O . ASP B 1 145 ? -2.624 4.421 -5.334 1.00 11.82 145 ASP B O 1
ATOM 2054 N N . LYS B 1 146 ? -2.058 5.705 -7.090 1.00 11.99 146 LYS B N 1
ATOM 2055 C CA . LYS B 1 146 ? -0.664 5.822 -6.709 1.00 12.67 146 LYS B CA 1
ATOM 2056 C C . LYS B 1 146 ? -0.556 6.566 -5.390 1.00 12.35 146 LYS B C 1
ATOM 2057 O O . LYS B 1 146 ? 0.231 6.169 -4.542 1.00 12.26 146 LYS B O 1
ATOM 2063 N N . GLU B 1 147 ? -1.384 7.600 -5.214 1.00 12.40 147 GLU B N 1
ATOM 2064 C CA . GLU B 1 147 ? -1.453 8.358 -3.948 1.00 13.26 147 GLU B CA 1
ATOM 2065 C C . GLU B 1 147 ? -1.795 7.457 -2.779 1.00 12.44 147 GLU B C 1
ATOM 2066 O O . GLU B 1 147 ? -1.201 7.550 -1.707 1.00 12.55 147 GLU B O 1
ATOM 2072 N N . ASN B 1 148 ? -2.810 6.638 -2.999 1.00 12.67 148 ASN B N 1
ATOM 2073 C CA . ASN B 1 148 ? -3.333 5.731 -1.999 1.00 12.49 148 ASN B CA 1
ATOM 2074 C C . ASN B 1 148 ? -2.381 4.558 -1.702 1.00 12.36 148 ASN B C 1
ATOM 2075 O O . ASN B 1 148 ? -2.336 4.091 -0.572 1.00 11.48 148 ASN B O 1
ATOM 2080 N N . ALA B 1 149 ? -1.630 4.090 -2.699 1.00 12.31 149 ALA B N 1
ATOM 2081 C CA . ALA B 1 149 ? -0.572 3.099 -2.434 1.00 12.62 149 ALA B CA 1
ATOM 2082 C C . ALA B 1 149 ? 0.480 3.700 -1.479 1.00 12.60 149 ALA B C 1
ATOM 2083 O O . ALA B 1 149 ? 0.959 3.046 -0.561 1.00 11.12 149 ALA B O 1
ATOM 2085 N N . LEU B 1 150 ? 0.800 4.976 -1.686 1.00 12.48 150 LEU B N 1
ATOM 2086 C CA . LEU B 1 150 ? 1.784 5.645 -0.861 1.00 11.81 150 LEU B CA 1
ATOM 2087 C C . LEU B 1 150 ? 1.298 5.923 0.548 1.00 11.42 150 LEU B C 1
ATOM 2088 O O . LEU B 1 150 ? 2.072 5.743 1.486 1.00 11.07 150 LEU B O 1
ATOM 2093 N N . SER B 1 151 ? 0.029 6.325 0.723 1.00 9.60 151 SER B N 1
ATOM 2094 C CA . SER B 1 151 ? -0.497 6.505 2.093 1.00 9.58 151 SER B CA 1
ATOM 2095 C C . SER B 1 151 ? -0.611 5.177 2.812 1.00 9.35 151 SER B C 1
ATOM 2096 O O . SER B 1 151 ? -0.454 5.118 4.018 1.00 9.32 151 SER B O 1
ATOM 2099 N N . LEU B 1 152 ? -0.880 4.103 2.071 1.00 9.50 152 LEU B N 1
ATOM 2100 C CA . LEU B 1 152 ? -0.982 2.771 2.672 1.00 9.81 152 LEU B CA 1
ATOM 2101 C C . LEU B 1 152 ? 0.395 2.298 3.112 1.00 10.61 152 LEU B C 1
ATOM 2102 O O . LEU B 1 152 ? 0.561 1.751 4.197 1.00 11.67 152 LEU B O 1
ATOM 2107 N N . LEU B 1 153 ? 1.389 2.538 2.275 1.00 10.73 153 LEU B N 1
ATOM 2108 C CA . LEU B 1 153 ? 2.747 2.173 2.626 1.00 11.16 153 LEU B CA 1
ATOM 2109 C C . LEU B 1 153 ? 3.213 2.907 3.886 1.00 10.94 153 LEU B C 1
ATOM 2110 O O . LEU B 1 153 ? 3.940 2.343 4.683 1.00 9.82 153 LEU B O 1
ATOM 2115 N N . ASP B 1 154 ? 2.796 4.163 4.059 1.00 11.03 154 ASP B N 1
ATOM 2116 C CA . ASP B 1 154 ? 3.070 4.898 5.312 1.00 11.07 154 ASP B CA 1
ATOM 2117 C C . ASP B 1 154 ? 2.427 4.236 6.536 1.00 11.00 154 ASP B C 1
ATOM 2118 O O . ASP B 1 154 ? 3.035 4.202 7.610 1.00 11.20 154 ASP B O 1
ATOM 2123 N N . LYS B 1 155 ? 1.203 3.724 6.394 1.00 10.57 155 LYS B N 1
ATOM 2124 C CA . LYS B 1 155 ? 0.568 2.977 7.479 1.00 10.55 155 LYS B CA 1
ATOM 2125 C C . LYS B 1 155 ? 1.315 1.674 7.813 1.00 11.10 155 LYS B C 1
ATOM 2126 O O . LYS B 1 155 ? 1.324 1.241 8.960 1.00 11.52 155 LYS B O 1
ATOM 2132 N N . ILE B 1 156 ? 1.934 1.061 6.805 1.00 11.38 156 ILE B N 1
ATOM 2133 C CA . ILE B 1 156 ? 2.825 -0.085 7.004 1.00 11.46 156 ILE B CA 1
ATOM 2134 C C . ILE B 1 156 ? 4.069 0.313 7.795 1.00 11.55 156 ILE B C 1
ATOM 2135 O O . ILE B 1 156 ? 4.363 -0.325 8.811 1.00 11.23 156 ILE B O 1
ATOM 2140 N N . TYR B 1 157 ? 4.760 1.377 7.360 1.00 11.23 157 TYR B N 1
ATOM 2141 C CA . TYR B 1 157 ? 6.082 1.738 7.886 1.00 11.93 157 TYR B CA 1
ATOM 2142 C C . TYR B 1 157 ? 6.028 2.221 9.328 1.00 12.20 157 TYR B C 1
ATOM 2143 O O . TYR B 1 157 ? 7.012 2.137 10.037 1.00 12.16 157 TYR B O 1
ATOM 2152 N N . THR B 1 158 ? 4.879 2.753 9.725 1.00 12.73 158 THR B N 1
ATOM 2153 C CA . THR B 1 158 ? 4.662 3.273 11.068 1.00 13.04 158 THR B CA 1
ATOM 2154 C C . THR B 1 158 ? 3.852 2.314 11.949 1.00 13.06 158 THR B C 1
ATOM 2155 O O . THR B 1 158 ? 3.545 2.654 13.082 1.00 12.71 158 THR B O 1
ATOM 2159 N N . SER B 1 159 ? 3.523 1.124 11.461 1.00 13.17 159 SER B N 1
ATOM 2160 C CA . SER B 1 159 ? 2.739 0.170 12.254 1.00 14.00 159 SER B CA 1
ATOM 2161 C C . SER B 1 159 ? 3.650 -0.417 13.326 1.00 13.85 159 SER B C 1
ATOM 2162 O O . SER B 1 159 ? 4.831 -0.592 13.067 1.00 13.59 159 SER B O 1
ATOM 2165 N N . PRO B 1 160 ? 3.147 -0.718 14.520 1.00 14.79 160 PRO B N 1
ATOM 2166 C CA . PRO B 1 160 ? 3.966 -1.472 15.482 1.00 15.50 160 PRO B CA 1
ATOM 2167 C C . PRO B 1 160 ? 4.335 -2.870 14.956 1.00 16.12 160 PRO B C 1
ATOM 2168 O O . PRO B 1 160 ? 5.316 -3.437 15.397 1.00 16.00 160 PRO B O 1
ATOM 2172 N N . LEU B 1 161 ? 3.576 -3.402 14.004 1.00 17.07 161 LEU B N 1
ATOM 2173 C CA . LEU B 1 161 ? 3.967 -4.633 13.320 1.00 17.51 161 LEU B CA 1
ATOM 2174 C C . LEU B 1 161 ? 5.197 -4.481 12.429 1.00 18.35 161 LEU B C 1
ATOM 2175 O O . LEU B 1 161 ? 5.757 -5.473 11.955 1.00 18.74 161 LEU B O 1
ATOM 2180 N N . CYS B 1 162 ? 5.586 -3.236 12.180 1.00 18.96 162 CYS B N 1
ATOM 2181 C CA . CYS B 1 162 ? 6.802 -2.907 11.465 1.00 19.62 162 CYS B CA 1
ATOM 2182 C C . CYS B 1 162 ? 7.930 -2.586 12.444 1.00 21.56 162 CYS B C 1
ATOM 2183 O O . CYS B 1 162 ? 9.007 -3.161 12.355 1.00 21.59 162 CYS B O 1
ATOM 2186 N N . LEU B 1 163 ? 7.664 -1.667 13.373 1.00 23.46 163 LEU B N 1
ATOM 2187 C CA . LEU B 1 163 ? 8.687 -1.118 14.264 1.00 25.18 163 LEU B CA 1
ATOM 2188 C C . LEU B 1 163 ? 8.970 -1.984 15.490 1.00 26.61 163 LEU B C 1
ATOM 2189 O O . LEU B 1 163 ? 10.090 -1.986 16.001 1.00 26.94 163 LEU B O 1
ATOM 2194 N N . GLU B 1 164 ? 7.950 -2.683 15.977 1.00 28.27 164 GLU B N 1
ATOM 2195 C CA . GLU B 1 164 ? 8.074 -3.535 17.164 1.00 30.01 164 GLU B CA 1
ATOM 2196 C C . GLU B 1 164 ? 7.771 -4.990 16.804 1.00 30.65 164 GLU B C 1
ATOM 2197 O O . GLU B 1 164 ? 7.972 -5.902 17.616 1.00 31.96 164 GLU B O 1
#

Secondary structure (DSSP, 8-state):
--SHHHHHHHHHHHHT-HHHHHHHHHHTT--HHHHHHHHHHHHHHHHHHHHHHHHHHHHHHHHHTSTT----HHHHHHHHHHHHS-HHHHHHHHHTT---HHHHHHHHHHHHHHHHH--HHHHHHHHHHHHHHHTSHHHH-/--SHHHHHHHHHHHHT-HHHHHHHHHHTT--HHHHHHHHHHHHHHHHHHHHHHHHHHHHHHHHHTSGGG----HHHHHHHHHHHHS-HHHHHHHHHTT---HHHHHHHHHHHHHHHHH--HHHHHHHHHHHHHHHTSHHHH-

InterPro domains:
  IPR006178 Major allergen I polypeptide chain 1 [PR00827] (21-36)
  IPR006178 Major allergen I polypeptide chain 1 [PR00827] (36-51)
  IPR006178 Major allergen I polypeptide chain 1 [PR00827] (51-66)
  IPR006178 Major allergen I polypeptide chain 1 [PR00827] (66-78)
  IPR006178 Major allergen I polypeptide chain 1 [PTHR21226] (1-92)
  IPR016126 Secretoglobin [PF01099] (1-92)
  IPR016126 Secretoglobin [PS51311] (23-92)
  IPR016126 Secretoglobin [cd00633] (25-92)
  IPR035960 Secretoglobin superfamily [SSF48201] (23-92)
  IPR053723 Secretoglobin Domain-Containing [G3DSA:1.20.920.50] (6-92)